Protein AF-X0W391-F1 (afdb_monomer_lite)

Structure (mmCIF, N/CA/C/O backbone):
data_AF-X0W391-F1
#
_entry.id   AF-X0W391-F1
#
loop_
_atom_site.group_PDB
_atom_site.id
_atom_site.type_symbol
_atom_site.label_atom_id
_atom_site.label_alt_id
_atom_site.label_comp_id
_atom_site.label_asym_id
_atom_site.label_entity_id
_atom_site.label_seq_id
_atom_site.pdbx_PDB_ins_code
_atom_site.Cartn_x
_atom_site.Cartn_y
_atom_site.Cartn_z
_atom_site.occupancy
_atom_site.B_iso_or_equiv
_atom_site.auth_seq_id
_atom_site.auth_comp_id
_atom_site.auth_asym_id
_atom_site.auth_atom_id
_atom_site.pdbx_PDB_model_num
ATOM 1 N N . ASN A 1 1 ? -3.814 -15.377 -27.441 1.00 44.28 1 ASN A N 1
ATOM 2 C CA . ASN A 1 1 ? -3.524 -16.342 -28.526 1.00 44.28 1 ASN A CA 1
ATOM 3 C C . ASN A 1 1 ? -2.372 -15.850 -29.387 1.00 44.28 1 ASN A C 1
ATOM 5 O O . ASN A 1 1 ? -2.591 -15.482 -30.530 1.00 44.28 1 ASN A O 1
ATOM 9 N N . ASN A 1 2 ? -1.169 -15.832 -28.818 1.00 40.91 2 ASN A N 1
ATOM 10 C CA . ASN A 1 2 ? 0.092 -15.778 -29.552 1.00 40.91 2 ASN A CA 1
ATOM 11 C C . ASN A 1 2 ? 1.098 -16.541 -28.682 1.00 40.91 2 ASN A C 1
ATOM 13 O O . ASN A 1 2 ? 1.511 -16.037 -27.643 1.00 40.91 2 ASN A O 1
ATOM 17 N N . THR A 1 3 ? 1.341 -17.804 -29.009 1.00 42.03 3 THR A N 1
ATOM 18 C CA . THR A 1 3 ? 2.181 -18.733 -28.230 1.00 42.03 3 THR A CA 1
ATOM 19 C C . THR A 1 3 ? 3.487 -19.064 -28.953 1.00 42.03 3 THR A C 1
ATOM 21 O O . THR A 1 3 ? 4.286 -19.852 -28.460 1.00 42.03 3 THR A O 1
ATOM 24 N N . ASP A 1 4 ? 3.687 -18.477 -30.129 1.00 48.78 4 ASP A N 1
ATOM 25 C CA . ASP A 1 4 ? 4.575 -18.997 -31.160 1.00 48.78 4 ASP A CA 1
ATOM 26 C C . ASP A 1 4 ? 5.248 -17.885 -31.986 1.00 48.78 4 ASP A C 1
ATOM 28 O O . ASP A 1 4 ? 5.985 -18.177 -32.924 1.00 48.78 4 ASP A O 1
ATOM 32 N N . GLY A 1 5 ? 5.053 -16.610 -31.619 1.00 49.78 5 GLY A N 1
ATOM 33 C CA . GLY A 1 5 ? 5.763 -15.471 -32.218 1.00 49.78 5 GLY A CA 1
ATOM 34 C C . GLY A 1 5 ? 5.384 -15.183 -33.675 1.00 49.78 5 GLY A C 1
ATOM 35 O O . GLY A 1 5 ? 5.958 -14.293 -34.299 1.00 49.78 5 GLY A O 1
ATOM 36 N N . ASP A 1 6 ? 4.406 -15.906 -34.222 1.00 49.25 6 ASP A N 1
ATOM 37 C CA . ASP A 1 6 ? 3.939 -15.744 -35.589 1.00 49.25 6 ASP A CA 1
ATOM 38 C C . ASP A 1 6 ? 2.801 -14.705 -35.661 1.00 49.25 6 ASP A C 1
ATOM 40 O O . ASP A 1 6 ? 1.647 -14.957 -35.306 1.00 49.25 6 ASP A O 1
ATOM 44 N N . LEU A 1 7 ? 3.129 -13.504 -36.147 1.00 54.00 7 LEU A N 1
ATOM 45 C CA . LEU A 1 7 ? 2.175 -12.414 -36.388 1.00 54.00 7 LEU A CA 1
ATOM 46 C C . LEU A 1 7 ? 1.204 -12.688 -37.557 1.00 54.00 7 LEU A C 1
ATOM 48 O O . LEU A 1 7 ? 0.275 -11.899 -37.754 1.00 54.00 7 LEU A O 1
ATOM 52 N N . PHE A 1 8 ? 1.351 -13.784 -38.316 1.00 50.72 8 PHE A N 1
ATOM 53 C CA . PHE A 1 8 ? 0.524 -14.072 -39.498 1.00 50.72 8 PHE A CA 1
ATOM 54 C C . PHE A 1 8 ? -0.946 -14.434 -39.191 1.00 50.72 8 PHE A C 1
ATOM 56 O O . PHE A 1 8 ? -1.737 -14.583 -40.125 1.00 50.72 8 PHE A O 1
ATOM 63 N N . GLN A 1 9 ? -1.364 -14.506 -37.919 1.00 47.31 9 GLN A N 1
ATOM 64 C CA . GLN A 1 9 ? -2.778 -14.671 -37.526 1.00 47.31 9 GLN A CA 1
ATOM 65 C C . GLN A 1 9 ? -3.311 -13.614 -36.544 1.00 47.31 9 GLN A C 1
ATOM 67 O O . GLN A 1 9 ? -4.407 -13.767 -35.997 1.00 47.31 9 GLN A O 1
ATOM 72 N N . CYS A 1 10 ? -2.592 -12.509 -36.344 1.00 46.72 10 CYS A N 1
ATOM 73 C CA . CYS A 1 10 ? -3.084 -11.417 -35.509 1.00 46.72 10 CYS A CA 1
ATOM 74 C C . CYS A 1 10 ? -4.071 -10.523 -36.278 1.00 46.72 10 CYS A C 1
ATOM 76 O O . CYS A 1 10 ? -3.801 -10.066 -37.388 1.00 46.72 10 CYS A O 1
ATOM 78 N N . GLN A 1 11 ? -5.221 -10.216 -35.668 1.00 47.25 11 GLN A N 1
ATOM 79 C CA . GLN A 1 11 ? -6.085 -9.133 -36.144 1.00 47.25 11 GLN A CA 1
ATOM 80 C C . GLN A 1 11 ? -5.484 -7.790 -35.716 1.00 47.25 11 GLN A C 1
ATOM 82 O O . GLN A 1 11 ? -5.668 -7.363 -34.580 1.00 47.25 11 GLN A O 1
ATOM 87 N N . ALA A 1 12 ? -4.787 -7.114 -36.628 1.00 49.75 12 ALA A N 1
ATOM 88 C CA . ALA A 1 12 ? -4.363 -5.731 -36.433 1.00 49.75 12 ALA A CA 1
ATOM 89 C C . ALA A 1 12 ? -5.399 -4.767 -37.035 1.00 49.75 12 ALA A C 1
ATOM 91 O O . ALA A 1 12 ? -5.936 -5.004 -38.119 1.00 49.75 12 ALA A O 1
ATOM 92 N N . ARG A 1 13 ? -5.679 -3.661 -36.342 1.00 43.59 13 ARG A N 1
ATOM 93 C CA . ARG A 1 13 ? -6.441 -2.531 -36.888 1.00 43.59 13 ARG A CA 1
ATOM 94 C C . ARG A 1 13 ? -5.493 -1.350 -37.025 1.00 43.59 13 ARG A C 1
ATOM 96 O O . ARG A 1 13 ? -4.805 -1.020 -36.067 1.00 43.59 13 ARG A O 1
ATOM 103 N N . TYR A 1 14 ? -5.475 -0.716 -38.192 1.00 44.25 14 TYR A N 1
ATOM 104 C CA . TYR A 1 14 ? -4.768 0.545 -38.405 1.00 44.25 14 TYR A CA 1
ATOM 105 C C . TYR A 1 14 ? -5.774 1.645 -38.753 1.00 44.25 14 TYR A C 1
ATOM 107 O O . TYR A 1 14 ? -6.845 1.371 -39.297 1.00 44.25 14 TYR A O 1
ATOM 115 N N . SER A 1 15 ? -5.432 2.887 -38.422 1.00 46.66 15 SER A N 1
ATOM 116 C CA . SER A 1 15 ? -6.185 4.080 -38.803 1.00 46.66 15 SER A CA 1
ATOM 117 C C . SER A 1 15 ? -5.219 5.066 -39.453 1.00 46.66 15 SER A C 1
ATOM 119 O O . SER A 1 15 ? -4.203 5.413 -38.855 1.00 46.66 15 SER A O 1
ATOM 121 N N . CYS A 1 16 ? -5.505 5.502 -40.681 1.00 45.22 16 CYS A N 1
ATOM 122 C CA . CYS A 1 16 ? -4.746 6.557 -41.353 1.00 45.22 16 CYS A CA 1
ATOM 123 C C . CYS A 1 16 ? -5.219 7.919 -40.839 1.00 45.22 16 CYS A C 1
ATOM 125 O O . CYS A 1 16 ? -6.057 8.566 -41.464 1.00 45.22 16 CYS A O 1
ATOM 127 N N . ILE A 1 17 ? -4.715 8.341 -39.682 1.00 54.38 17 ILE A N 1
ATOM 128 C CA . ILE A 1 17 ? -4.910 9.707 -39.198 1.00 54.38 17 ILE A CA 1
ATOM 129 C C . ILE A 1 17 ? -3.628 10.471 -39.534 1.00 54.38 17 ILE A C 1
ATOM 131 O O . ILE A 1 17 ? -2.602 10.285 -38.895 1.00 54.38 17 ILE A O 1
ATOM 135 N N . GLU A 1 18 ? -3.666 11.299 -40.581 1.00 49.19 18 GLU A N 1
ATOM 136 C CA . GLU A 1 18 ? -2.504 12.079 -41.061 1.00 49.19 18 GLU A CA 1
ATOM 137 C C . GLU A 1 18 ? -2.092 13.213 -40.104 1.00 49.19 18 GLU A C 1
ATOM 139 O O . GLU A 1 18 ? -1.092 13.895 -40.318 1.00 49.19 18 GLU A O 1
ATOM 144 N N . ARG A 1 19 ? -2.874 13.438 -39.046 1.00 55.19 19 ARG A N 1
ATOM 145 C CA . ARG A 1 19 ? -2.572 14.366 -37.959 1.00 55.19 19 ARG A CA 1
ATOM 146 C C . ARG A 1 19 ? -2.548 13.557 -36.673 1.00 55.19 19 ARG A C 1
ATOM 148 O O . ARG A 1 19 ? -3.537 12.884 -36.385 1.00 55.19 19 ARG A O 1
ATOM 155 N N . GLY A 1 20 ? -1.437 13.607 -35.937 1.00 56.53 20 GLY A N 1
ATOM 156 C CA . GLY A 1 20 ? -1.354 13.010 -34.606 1.00 56.53 20 GLY A CA 1
ATOM 157 C C . GLY A 1 20 ? -2.574 13.419 -33.782 1.00 56.53 20 GLY A C 1
ATOM 158 O O . GLY A 1 20 ? -3.004 14.573 -33.840 1.00 56.53 20 GLY A O 1
ATOM 159 N N . GLY A 1 21 ? -3.195 12.457 -33.100 1.00 56.59 21 GLY A N 1
ATOM 160 C CA . GLY A 1 21 ? -4.306 12.767 -32.207 1.00 56.59 21 GLY A CA 1
ATOM 161 C C . GLY A 1 21 ? -3.826 13.700 -31.096 1.00 56.59 21 GLY A C 1
ATOM 162 O O . GLY A 1 21 ? -2.715 13.541 -30.592 1.00 56.59 21 GLY A O 1
ATOM 163 N N . GLU A 1 22 ? -4.647 14.664 -30.692 1.00 57.62 22 GLU A N 1
ATOM 164 C CA . GLU A 1 22 ? -4.397 15.390 -29.446 1.00 57.62 22 GLU A CA 1
ATOM 165 C C . GLU A 1 22 ? -4.747 14.468 -28.265 1.00 57.62 22 GLU A C 1
ATOM 167 O O . GLU A 1 22 ? -5.796 13.822 -28.271 1.00 57.62 22 GLU A O 1
ATOM 172 N N . GLY A 1 23 ? -3.852 14.356 -27.281 1.00 56.94 23 GLY A N 1
ATOM 173 C CA . GLY A 1 23 ? -4.034 13.504 -26.101 1.00 56.94 23 GLY A CA 1
ATOM 174 C C . GLY A 1 23 ? -2.713 13.163 -25.409 1.00 56.94 23 GLY A C 1
ATOM 175 O O . GLY A 1 23 ? -1.675 13.058 -26.062 1.00 56.94 23 GLY A O 1
ATOM 176 N N . GLU A 1 24 ? -2.744 13.002 -24.084 1.00 54.69 24 GLU A N 1
ATOM 177 C CA . GLU A 1 24 ? -1.583 12.533 -23.318 1.00 54.69 24 GLU A CA 1
ATOM 178 C C . GLU A 1 24 ? -1.260 11.071 -23.667 1.00 54.69 24 GLU A C 1
ATOM 180 O O . GLU A 1 24 ? -2.157 10.237 -23.774 1.00 54.69 24 GLU A O 1
ATOM 185 N N . GLY A 1 25 ? 0.027 10.759 -23.856 1.00 58.62 25 GLY A N 1
ATOM 186 C CA . GLY A 1 25 ? 0.496 9.412 -24.209 1.00 58.62 25 GLY A CA 1
ATOM 187 C C . GLY A 1 25 ? 0.530 9.094 -25.709 1.00 58.62 25 GLY A C 1
ATOM 188 O O . GLY A 1 25 ? 0.969 8.007 -26.078 1.00 58.62 25 GLY A O 1
ATOM 189 N N . ASN A 1 26 ? 0.124 10.024 -26.580 1.00 64.62 26 ASN A N 1
ATOM 190 C CA . ASN A 1 26 ? 0.307 9.871 -28.023 1.00 64.62 26 ASN A CA 1
ATOM 191 C C . ASN A 1 26 ? 1.782 10.065 -28.408 1.00 64.62 26 ASN A C 1
ATOM 193 O O . ASN A 1 26 ? 2.433 11.000 -27.946 1.00 64.62 26 ASN A O 1
ATOM 197 N N . ILE A 1 27 ? 2.287 9.202 -29.291 1.00 69.56 27 ILE A N 1
ATOM 198 C CA . ILE A 1 27 ? 3.623 9.316 -29.887 1.00 69.56 27 ILE A CA 1
ATOM 199 C C . ILE A 1 27 ? 3.442 9.706 -31.355 1.00 69.56 27 ILE A C 1
ATOM 201 O O . ILE A 1 27 ? 2.825 8.972 -32.124 1.00 69.56 27 ILE A O 1
ATOM 205 N N . ASP A 1 28 ? 3.967 10.868 -31.738 1.00 71.38 28 ASP A N 1
ATOM 206 C CA . ASP A 1 28 ? 3.932 11.409 -33.103 1.00 71.38 28 ASP A CA 1
ATOM 207 C C . ASP A 1 28 ? 5.296 11.328 -33.820 1.00 71.38 28 ASP A C 1
ATOM 209 O O . ASP A 1 28 ? 5.471 11.869 -34.914 1.00 71.38 28 ASP A O 1
ATOM 213 N N . GLY A 1 29 ? 6.256 10.623 -33.213 1.00 77.62 29 GLY A N 1
ATOM 214 C CA . GLY A 1 29 ? 7.610 10.409 -33.721 1.00 77.62 29 GLY A CA 1
ATOM 215 C C . GLY A 1 29 ? 7.859 9.007 -34.284 1.00 77.62 29 GLY A C 1
ATOM 216 O O . GLY A 1 29 ? 7.035 8.101 -34.166 1.00 77.62 29 GLY A O 1
ATOM 217 N N . ASP A 1 30 ? 9.036 8.829 -34.888 1.00 85.81 30 ASP A N 1
ATOM 218 C CA . ASP A 1 30 ? 9.521 7.523 -35.347 1.00 85.81 30 ASP A CA 1
ATOM 219 C C . ASP A 1 30 ? 9.600 6.539 -34.157 1.00 85.81 30 ASP A C 1
ATOM 221 O O . ASP A 1 30 ? 10.282 6.844 -33.172 1.00 85.81 30 ASP A O 1
ATOM 225 N N . PRO A 1 31 ? 8.942 5.363 -34.220 1.00 89.69 31 PRO A N 1
ATOM 226 C CA . PRO A 1 31 ? 9.018 4.348 -33.170 1.00 89.69 31 PRO A CA 1
ATOM 227 C C . PRO A 1 31 ? 10.400 3.693 -33.065 1.00 89.69 31 PRO A C 1
ATOM 229 O O . PRO A 1 31 ? 10.632 2.922 -32.139 1.00 89.69 31 PRO A O 1
ATOM 232 N N . LEU A 1 32 ? 11.334 3.968 -33.980 1.00 94.50 32 LEU A N 1
ATOM 233 C CA . LEU A 1 32 ? 12.709 3.468 -33.948 1.00 94.50 32 LEU A CA 1
ATOM 234 C C . LEU A 1 32 ? 12.777 1.937 -33.863 1.00 94.50 32 LEU A C 1
ATOM 236 O O . LEU A 1 32 ? 13.502 1.374 -33.039 1.00 94.50 32 LEU A O 1
ATOM 240 N N . PHE A 1 33 ? 12.038 1.258 -34.744 1.00 94.25 33 PHE A N 1
ATOM 241 C CA . PHE A 1 33 ? 12.201 -0.178 -34.958 1.00 94.25 33 PHE A CA 1
ATOM 242 C C . PHE A 1 33 ? 13.602 -0.503 -35.503 1.00 94.25 33 PHE A C 1
ATOM 244 O O . PHE A 1 33 ? 14.280 0.332 -36.114 1.00 94.25 33 PHE A O 1
ATOM 251 N N . VAL A 1 34 ? 14.066 -1.731 -35.276 1.00 91.81 34 VAL A N 1
ATOM 252 C CA . VAL A 1 34 ? 15.380 -2.178 -35.758 1.00 91.81 34 VAL A CA 1
ATOM 253 C C . VAL A 1 34 ? 15.439 -2.158 -37.279 1.00 91.81 34 VAL A C 1
ATOM 255 O O . VAL A 1 34 ? 16.288 -1.455 -37.833 1.00 91.81 34 VAL A O 1
ATOM 258 N N . ASP A 1 35 ? 14.550 -2.921 -37.915 1.00 88.25 35 ASP A N 1
ATOM 259 C CA . ASP A 1 35 ? 14.482 -3.089 -39.362 1.00 88.25 35 ASP A CA 1
ATOM 260 C C . ASP A 1 35 ? 13.094 -3.611 -39.759 1.00 88.25 35 ASP A C 1
ATOM 262 O O . ASP A 1 35 ? 12.791 -4.801 -39.657 1.00 88.25 35 ASP A O 1
ATOM 266 N N . THR A 1 36 ? 12.232 -2.700 -40.202 1.00 84.12 36 THR A N 1
ATOM 267 C CA . THR A 1 36 ? 10.868 -3.038 -40.618 1.00 84.12 36 THR A CA 1
ATOM 268 C C . THR A 1 36 ? 10.820 -3.800 -41.938 1.00 84.12 36 THR A C 1
ATOM 270 O O . THR A 1 36 ? 9.856 -4.528 -42.164 1.00 84.12 36 THR A O 1
ATOM 273 N N . ASP A 1 37 ? 11.840 -3.668 -42.794 1.00 86.88 37 ASP A N 1
ATOM 274 C CA . ASP A 1 37 ? 11.866 -4.292 -44.122 1.00 86.88 37 ASP A CA 1
ATOM 275 C C . ASP A 1 37 ? 12.148 -5.798 -44.026 1.00 86.88 37 ASP A C 1
ATOM 277 O O . ASP A 1 37 ? 11.687 -6.575 -44.864 1.00 86.88 37 ASP A O 1
ATOM 281 N N . SER A 1 38 ? 12.853 -6.227 -42.972 1.00 82.62 38 SER A N 1
ATOM 282 C CA . SER A 1 38 ? 13.057 -7.644 -42.638 1.00 82.62 38 SER A CA 1
ATOM 283 C C . SER A 1 38 ? 12.056 -8.203 -41.619 1.00 82.62 38 SER A C 1
ATOM 285 O O . SER A 1 38 ? 12.157 -9.369 -41.239 1.00 82.62 38 SER A O 1
ATOM 287 N N . GLY A 1 39 ? 11.074 -7.402 -41.187 1.00 82.12 39 GLY A N 1
ATOM 288 C CA . GLY A 1 39 ? 10.066 -7.797 -40.196 1.00 82.12 39 GLY A CA 1
ATOM 289 C C . GLY A 1 39 ? 10.556 -7.765 -38.743 1.00 82.12 39 GLY A C 1
ATOM 290 O O . GLY A 1 39 ? 9.876 -8.273 -37.850 1.00 82.12 39 GLY A O 1
ATOM 291 N N . ASN A 1 40 ? 11.717 -7.165 -38.470 1.00 86.00 40 ASN A N 1
ATOM 292 C CA . ASN A 1 40 ? 12.225 -7.001 -37.114 1.00 86.00 40 ASN A CA 1
ATOM 293 C C . ASN A 1 40 ? 11.673 -5.723 -36.460 1.00 86.00 40 ASN A C 1
ATOM 295 O O . ASN A 1 40 ? 12.307 -4.663 -36.454 1.00 86.00 40 ASN A O 1
ATOM 299 N N . TYR A 1 41 ? 10.491 -5.867 -35.863 1.00 91.56 41 TYR A N 1
ATOM 300 C CA . TYR A 1 41 ? 9.781 -4.808 -35.140 1.00 91.56 41 TYR A CA 1
ATOM 301 C C . TYR A 1 41 ? 10.194 -4.660 -33.665 1.00 91.56 41 TYR A C 1
ATOM 303 O O . TYR A 1 41 ? 9.438 -4.090 -32.879 1.00 91.56 41 TYR A O 1
ATOM 311 N N . HIS A 1 42 ? 11.360 -5.170 -33.251 1.00 94.44 42 HIS A N 1
ATOM 312 C CA . HIS A 1 42 ? 11.883 -4.830 -31.926 1.00 94.44 42 HIS A CA 1
ATOM 313 C C . HIS A 1 42 ? 12.179 -3.331 -31.868 1.00 94.44 42 HIS A C 1
ATOM 315 O O . HIS A 1 42 ? 12.678 -2.743 -32.833 1.00 94.44 42 HIS A O 1
ATOM 321 N N . LEU A 1 43 ? 11.880 -2.713 -30.731 1.00 96.12 43 LEU A N 1
ATOM 322 C CA . LEU A 1 43 ? 12.240 -1.326 -30.467 1.00 96.12 43 LEU A CA 1
ATOM 323 C C . LEU A 1 43 ? 13.743 -1.229 -30.213 1.00 96.12 43 LEU A C 1
ATOM 325 O O . LEU A 1 43 ? 14.314 -2.083 -29.534 1.00 96.12 43 LEU A O 1
ATOM 329 N N . ARG A 1 44 ? 14.404 -0.192 -30.722 1.00 95.62 44 ARG A N 1
ATOM 330 C CA . ARG A 1 44 ? 15.805 0.051 -30.362 1.00 95.62 44 ARG A CA 1
ATOM 331 C C . ARG A 1 44 ? 15.927 0.423 -28.887 1.00 95.62 44 ARG A C 1
ATOM 333 O O . ARG A 1 44 ? 15.092 1.158 -28.363 1.00 95.62 44 ARG A O 1
ATOM 340 N N . SER A 1 45 ? 16.972 -0.070 -28.231 1.00 95.06 45 SER A N 1
ATOM 341 C CA . SER A 1 45 ? 17.264 0.244 -26.832 1.00 95.06 45 SER A CA 1
ATOM 342 C C . SER A 1 45 ? 18.764 0.326 -26.587 1.00 95.06 45 SER A C 1
ATOM 344 O O . SER A 1 45 ? 19.517 -0.600 -26.895 1.00 95.06 45 SER A O 1
ATOM 346 N N . GLU A 1 46 ? 19.206 1.411 -25.953 1.00 93.88 46 GLU A N 1
ATOM 347 C CA . GLU A 1 46 ? 20.588 1.538 -25.470 1.00 93.88 46 GLU A CA 1
ATOM 348 C C . GLU A 1 46 ? 20.905 0.551 -24.343 1.00 93.88 46 GLU A C 1
ATOM 350 O O . GLU A 1 46 ? 22.076 0.317 -24.043 1.00 93.88 46 GLU A O 1
ATOM 355 N N . ARG A 1 47 ? 19.879 -0.036 -23.713 1.00 90.88 47 ARG A N 1
ATOM 356 C CA . ARG A 1 47 ? 20.028 -1.014 -22.633 1.00 90.88 47 ARG A CA 1
ATOM 357 C C . ARG A 1 47 ? 20.051 -2.450 -23.127 1.00 90.88 47 ARG A C 1
ATOM 359 O O . ARG A 1 47 ? 20.693 -3.296 -22.497 1.00 90.88 47 ARG A O 1
ATOM 366 N N . GLY A 1 48 ? 19.373 -2.706 -24.233 1.00 93.50 48 GLY A N 1
ATOM 367 C CA . GLY A 1 48 ? 19.335 -4.005 -24.866 1.00 93.50 48 GLY A CA 1
ATOM 368 C C . GLY A 1 48 ? 18.002 -4.238 -25.542 1.00 93.50 48 GLY A C 1
ATOM 369 O O . GLY A 1 48 ? 16.962 -4.209 -24.900 1.00 93.50 48 GLY A O 1
ATOM 370 N N . ARG A 1 49 ? 18.035 -4.552 -26.827 1.00 94.56 49 ARG A N 1
ATOM 371 C CA . ARG A 1 49 ? 16.931 -5.218 -27.519 1.00 94.56 49 ARG A CA 1
ATOM 372 C C . ARG A 1 49 ? 17.232 -6.701 -27.664 1.00 94.56 49 ARG A C 1
ATOM 374 O O . ARG A 1 49 ? 18.398 -7.078 -27.825 1.00 94.56 49 ARG A O 1
ATOM 381 N N . TYR A 1 50 ? 16.202 -7.532 -27.654 1.00 93.75 50 TYR A N 1
ATOM 382 C CA . TYR A 1 50 ? 16.383 -8.955 -27.877 1.00 93.75 50 TYR A CA 1
ATOM 383 C C . TYR A 1 50 ? 16.687 -9.242 -29.357 1.00 93.75 50 TYR A C 1
ATOM 385 O O . TYR A 1 50 ? 16.194 -8.567 -30.267 1.00 93.75 50 TYR A O 1
ATOM 393 N N . TRP A 1 51 ? 17.561 -10.215 -29.616 1.00 90.69 51 TRP A N 1
ATOM 394 C CA . TRP A 1 51 ? 17.847 -10.717 -30.956 1.00 90.69 51 TRP A CA 1
ATOM 395 C C . TRP A 1 51 ? 17.581 -12.229 -31.019 1.00 90.69 51 TRP A C 1
ATOM 397 O O . TRP A 1 51 ? 18.491 -13.019 -30.750 1.00 90.69 51 TRP A O 1
ATOM 407 N N . PRO A 1 52 ? 16.378 -12.644 -31.465 1.00 84.94 52 PRO A N 1
ATOM 408 C CA . PRO A 1 52 ? 15.953 -14.046 -31.422 1.00 84.94 52 PRO A CA 1
ATOM 409 C C . PRO A 1 52 ? 16.870 -15.017 -32.175 1.00 84.94 52 PRO A C 1
ATOM 411 O O . PRO A 1 52 ? 17.100 -16.133 -31.727 1.00 84.94 52 PRO A O 1
ATOM 414 N N . ALA A 1 53 ? 17.450 -14.595 -33.306 1.00 86.19 53 ALA A N 1
ATOM 415 C CA . ALA A 1 53 ? 18.302 -15.463 -34.129 1.00 86.19 53 ALA A CA 1
ATOM 416 C C . ALA A 1 53 ? 19.594 -15.917 -33.425 1.00 86.19 53 ALA A C 1
ATOM 418 O O . ALA A 1 53 ? 20.222 -16.885 -33.856 1.00 86.19 53 ALA A O 1
ATOM 419 N N . HIS A 1 54 ? 20.008 -15.203 -32.377 1.00 84.19 54 HIS A N 1
ATOM 420 C CA . HIS A 1 54 ? 21.238 -15.475 -31.642 1.00 84.19 54 HIS A CA 1
ATOM 421 C C . HIS A 1 54 ? 21.028 -15.636 -30.135 1.00 84.19 54 HIS A C 1
ATOM 423 O O . HIS A 1 54 ? 22.005 -15.939 -29.460 1.00 84.19 54 HIS A O 1
ATOM 429 N N . ASP A 1 55 ? 19.800 -15.461 -29.631 1.00 89.25 55 ASP A N 1
ATOM 430 C CA . ASP A 1 55 ? 19.462 -15.531 -28.202 1.00 89.25 55 ASP A CA 1
ATOM 431 C C . ASP A 1 55 ? 20.366 -14.620 -27.344 1.00 89.25 55 ASP A C 1
ATOM 433 O O . ASP A 1 55 ? 21.010 -15.025 -26.377 1.00 89.25 55 ASP A O 1
ATOM 437 N N . VAL A 1 56 ? 20.500 -13.360 -27.777 1.00 92.62 56 VAL A N 1
ATOM 438 C CA . VAL A 1 56 ? 21.347 -12.351 -27.121 1.00 92.62 56 VAL A CA 1
ATOM 439 C C . VAL A 1 56 ? 20.675 -10.986 -27.078 1.00 92.62 56 VAL A C 1
ATOM 441 O O . VAL A 1 56 ? 19.817 -10.660 -27.898 1.00 92.62 56 VAL A O 1
ATOM 444 N N . TRP A 1 57 ? 21.146 -10.151 -26.154 1.00 93.69 57 TRP A N 1
ATOM 445 C CA . TRP A 1 57 ? 20.773 -8.745 -26.038 1.00 93.69 57 TRP A CA 1
ATOM 446 C C . TRP A 1 57 ? 21.768 -7.856 -26.784 1.00 93.69 57 TRP A C 1
ATOM 448 O O . TRP A 1 57 ? 22.978 -7.940 -26.564 1.00 93.69 57 TRP A O 1
ATOM 458 N N . VAL A 1 58 ? 21.263 -6.988 -27.661 1.00 94.25 58 VAL A N 1
ATOM 459 C CA . VAL A 1 58 ? 22.069 -6.052 -28.458 1.00 94.25 58 VAL A CA 1
ATOM 460 C C . VAL A 1 58 ? 21.833 -4.631 -27.978 1.00 94.25 58 VAL A C 1
ATOM 462 O O . VAL A 1 58 ? 20.690 -4.206 -27.872 1.00 94.25 58 VAL A O 1
ATOM 465 N N . LEU A 1 59 ? 22.910 -3.888 -27.723 1.00 93.00 59 LEU A N 1
ATOM 466 C CA . LEU A 1 59 ? 22.833 -2.467 -27.385 1.00 93.00 59 LEU A CA 1
ATOM 467 C C . LEU A 1 59 ? 22.734 -1.633 -28.664 1.00 93.00 59 LEU A C 1
ATOM 469 O O . LEU A 1 59 ? 23.580 -1.755 -29.555 1.00 93.00 59 LEU A O 1
ATOM 473 N N . ASP A 1 60 ? 21.736 -0.763 -28.736 1.00 94.31 60 ASP A N 1
ATOM 474 C CA . ASP A 1 60 ? 21.614 0.229 -29.798 1.00 94.31 60 ASP A CA 1
ATOM 475 C C . ASP A 1 60 ? 22.193 1.585 -29.364 1.00 94.31 60 ASP A C 1
ATOM 477 O O . ASP A 1 60 ? 22.629 1.780 -28.233 1.00 94.31 60 ASP A O 1
ATOM 481 N N . LYS A 1 61 ? 22.231 2.544 -30.295 1.00 93.25 61 LYS A N 1
ATOM 482 C CA . LYS A 1 61 ? 22.723 3.912 -30.037 1.00 93.25 61 LYS A CA 1
ATOM 483 C C . LYS A 1 61 ? 21.648 4.873 -29.530 1.00 93.25 61 LYS A C 1
ATOM 485 O O . LYS A 1 61 ? 21.953 6.032 -29.281 1.00 93.25 61 LYS A O 1
ATOM 490 N N . VAL A 1 62 ? 20.395 4.435 -29.530 1.00 92.94 62 VAL A N 1
ATOM 491 C CA . VAL A 1 62 ? 19.234 5.248 -29.182 1.00 92.94 62 VAL A CA 1
ATOM 492 C C . VAL A 1 62 ? 18.164 4.341 -28.603 1.00 92.94 62 VAL A C 1
ATOM 494 O O . VAL A 1 62 ? 17.982 3.218 -29.080 1.00 92.94 62 VAL A O 1
ATOM 497 N N . THR A 1 63 ? 17.464 4.838 -27.593 1.00 93.06 63 THR A N 1
ATOM 498 C CA . THR A 1 63 ? 16.273 4.186 -27.060 1.00 93.06 63 THR A CA 1
ATOM 499 C C . THR A 1 63 ? 15.031 4.743 -27.747 1.00 93.06 63 THR A C 1
ATOM 501 O O . THR A 1 63 ? 14.861 5.956 -27.860 1.00 93.06 63 THR A O 1
ATOM 504 N N . SER A 1 64 ? 14.183 3.845 -28.243 1.00 94.62 64 SER A N 1
ATOM 505 C CA . SER A 1 64 ? 12.894 4.183 -28.832 1.00 94.62 64 SER A CA 1
ATOM 506 C C . SER A 1 64 ? 11.989 4.928 -27.840 1.00 94.62 64 SER A C 1
ATOM 508 O O . SER A 1 64 ? 11.917 4.526 -26.680 1.00 94.62 64 SER A O 1
ATOM 510 N N . PRO A 1 65 ? 11.228 5.948 -28.287 1.00 88.62 65 PRO A N 1
ATOM 511 C CA . PRO A 1 65 ? 10.207 6.593 -27.459 1.00 88.62 65 PRO A CA 1
ATOM 512 C C . PRO A 1 65 ? 9.015 5.675 -27.141 1.00 88.62 65 PRO A C 1
ATOM 514 O O . PRO A 1 65 ? 8.188 6.018 -26.304 1.00 88.62 65 PRO A O 1
ATOM 517 N N . CYS A 1 66 ? 8.897 4.534 -27.824 1.00 92.19 66 CYS A N 1
ATOM 518 C CA . CYS A 1 66 ? 7.859 3.534 -27.586 1.00 92.19 66 CYS A CA 1
ATOM 519 C C . CYS A 1 66 ? 8.227 2.547 -26.470 1.00 92.19 66 CYS A C 1
ATOM 521 O O . CYS A 1 66 ? 7.376 1.743 -26.078 1.00 92.19 66 CYS A O 1
ATOM 523 N N . VAL A 1 67 ? 9.470 2.588 -25.976 1.00 92.25 67 VAL A N 1
ATOM 524 C CA . VAL A 1 67 ? 9.857 1.844 -24.776 1.00 92.25 67 VAL A CA 1
ATOM 525 C C . VAL A 1 67 ? 9.141 2.462 -23.577 1.00 92.25 67 VAL A C 1
ATOM 527 O O . VAL A 1 67 ? 9.087 3.685 -23.469 1.00 92.25 67 VAL A O 1
ATOM 530 N N . ASP A 1 68 ? 8.515 1.631 -22.744 1.00 90.56 68 ASP A N 1
ATOM 531 C CA . ASP A 1 68 ? 7.616 2.031 -21.649 1.00 90.56 68 ASP A CA 1
ATOM 532 C C . ASP A 1 68 ? 6.403 2.885 -22.100 1.00 90.56 68 ASP A C 1
ATOM 534 O O . ASP A 1 68 ? 5.793 3.621 -21.320 1.00 90.56 68 ASP A O 1
ATOM 538 N N . GLY A 1 69 ? 6.049 2.828 -23.390 1.00 86.12 69 GLY A N 1
ATOM 539 C CA . GLY A 1 69 ? 5.020 3.676 -24.002 1.00 86.12 69 GLY A CA 1
ATOM 540 C C . GLY A 1 69 ? 3.616 3.065 -24.086 1.00 86.12 69 GLY A C 1
ATOM 541 O O . GLY A 1 69 ? 2.701 3.727 -24.573 1.00 86.12 69 GLY A O 1
ATOM 542 N N . GLY A 1 70 ? 3.425 1.807 -23.681 1.00 84.62 70 GLY A N 1
ATOM 543 C CA . GLY A 1 70 ? 2.170 1.063 -23.845 1.00 84.62 70 GLY A CA 1
ATOM 544 C C . GLY A 1 70 ? 1.074 1.452 -22.842 1.00 84.62 70 GLY A C 1
ATOM 545 O O . GLY A 1 70 ? 1.104 2.529 -22.259 1.00 84.62 70 GLY A O 1
ATOM 546 N N . ASP A 1 71 ? 0.054 0.619 -22.643 1.00 80.00 71 ASP A N 1
ATOM 547 C CA . ASP A 1 71 ? -1.046 0.929 -21.710 1.00 80.00 71 ASP A CA 1
ATOM 548 C C . ASP A 1 71 ? -0.528 1.009 -20.254 1.00 80.00 71 ASP A C 1
ATOM 550 O O . ASP A 1 71 ? 0.068 0.038 -19.785 1.00 80.00 71 ASP A O 1
ATOM 554 N N . PRO A 1 72 ? -0.730 2.128 -19.524 1.00 77.81 72 PRO A N 1
ATOM 555 C CA . PRO A 1 72 ? -0.278 2.260 -18.136 1.00 77.81 72 PRO A CA 1
ATOM 556 C C . PRO A 1 72 ? -0.960 1.288 -17.161 1.00 77.81 72 PRO A C 1
ATOM 558 O O . PRO A 1 72 ? -0.459 1.105 -16.059 1.00 77.81 72 PRO A O 1
ATOM 561 N N . ASN A 1 73 ? -2.086 0.674 -17.540 1.00 78.19 73 ASN A N 1
ATOM 562 C CA . ASN A 1 73 ? -2.799 -0.298 -16.707 1.00 78.19 73 ASN A CA 1
ATOM 563 C C . ASN A 1 73 ? -2.508 -1.755 -17.091 1.00 78.19 73 ASN A C 1
ATOM 565 O O . ASN A 1 73 ? -3.063 -2.668 -16.477 1.00 78.19 73 ASN A O 1
ATOM 569 N N . ALA A 1 74 ? -1.704 -1.995 -18.130 1.00 78.75 74 ALA A N 1
ATOM 570 C CA . ALA A 1 74 ? -1.383 -3.349 -18.553 1.00 78.75 74 ALA A CA 1
ATOM 571 C C . ALA A 1 74 ? -0.302 -3.972 -17.665 1.00 78.75 74 ALA A C 1
ATOM 573 O O . ALA A 1 74 ? 0.621 -3.303 -17.200 1.00 78.75 74 ALA A O 1
ATOM 574 N N . ASP A 1 75 ? -0.416 -5.283 -17.460 1.00 81.06 75 ASP A N 1
ATOM 575 C CA . ASP A 1 75 ? 0.562 -6.057 -16.704 1.00 81.06 75 ASP A CA 1
ATOM 576 C C . ASP A 1 75 ? 1.904 -6.106 -17.451 1.00 81.06 75 ASP A C 1
ATOM 578 O O . ASP A 1 75 ? 2.008 -6.676 -18.540 1.00 81.06 75 ASP A O 1
ATOM 582 N N . TYR A 1 76 ? 2.930 -5.503 -16.852 1.00 83.25 76 TYR A N 1
ATOM 583 C CA . TYR A 1 76 ? 4.288 -5.442 -17.392 1.00 83.25 76 TYR A CA 1
ATOM 584 C C . TYR A 1 76 ? 5.186 -6.592 -16.923 1.00 83.25 76 TYR A C 1
ATOM 586 O O . TYR A 1 76 ? 6.332 -6.690 -17.361 1.00 83.25 76 TYR A O 1
ATOM 594 N N . SER A 1 77 ? 4.694 -7.490 -16.062 1.00 84.69 77 SER A N 1
ATOM 595 C CA . SER A 1 77 ? 5.496 -8.576 -15.480 1.00 84.69 77 SER A CA 1
ATOM 596 C C . SER A 1 77 ? 6.038 -9.581 -16.506 1.00 84.69 77 SER A C 1
ATOM 598 O O . SER A 1 77 ? 6.992 -10.303 -16.215 1.00 84.69 77 SER A O 1
ATOM 600 N N . GLY A 1 78 ? 5.463 -9.609 -17.713 1.00 85.00 78 GLY A N 1
ATOM 601 C CA . GLY A 1 78 ? 5.949 -10.405 -18.840 1.00 85.00 78 GLY A CA 1
ATOM 602 C C . GLY A 1 78 ? 7.216 -9.860 -19.508 1.00 85.00 78 GLY A C 1
ATOM 603 O O . GLY A 1 78 ? 7.859 -10.608 -20.241 1.00 85.00 78 GLY A O 1
ATOM 604 N N . GLU A 1 79 ? 7.590 -8.600 -19.262 1.00 93.88 79 GLU A N 1
ATOM 605 C CA . GLU A 1 79 ? 8.775 -7.971 -19.855 1.00 93.88 79 GLU A CA 1
ATOM 606 C C . GLU A 1 79 ? 10.044 -8.161 -19.003 1.00 93.88 79 GLU A C 1
ATOM 608 O O . GLU A 1 79 ? 9.985 -8.131 -17.766 1.00 93.88 79 GLU A O 1
ATOM 613 N N . PRO A 1 80 ? 11.221 -8.315 -19.636 1.00 89.94 80 PRO A N 1
ATOM 614 C CA . PRO A 1 80 ? 12.471 -8.543 -18.928 1.00 89.94 80 PRO A CA 1
ATOM 615 C C . PRO A 1 80 ? 12.971 -7.289 -18.206 1.00 89.94 80 PRO A C 1
ATOM 617 O O . PRO A 1 80 ? 12.891 -6.173 -18.706 1.00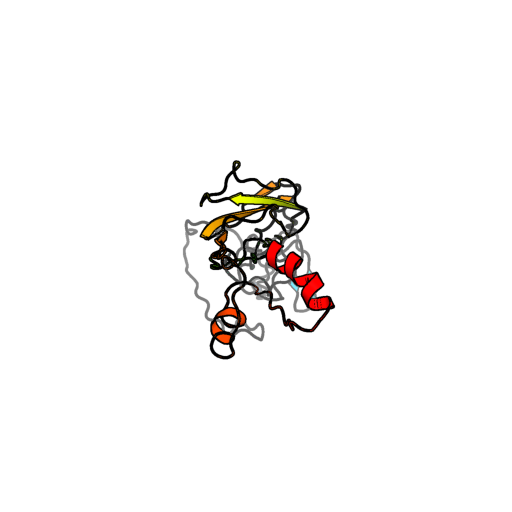 89.94 80 PRO A O 1
ATOM 620 N N . VAL A 1 81 ? 13.557 -7.481 -17.023 1.00 85.00 81 VAL A N 1
ATOM 621 C CA . VAL A 1 81 ? 14.106 -6.384 -16.214 1.00 85.00 81 VAL A CA 1
ATOM 622 C C . VAL A 1 81 ? 15.427 -5.873 -16.820 1.00 85.00 81 VAL A C 1
ATOM 624 O O . VAL A 1 81 ? 16.326 -6.683 -17.075 1.00 85.00 81 VAL A O 1
ATOM 627 N N . PRO A 1 82 ? 15.624 -4.545 -16.963 1.00 88.56 82 PRO A N 1
ATOM 628 C CA . PRO A 1 82 ? 14.710 -3.461 -16.574 1.00 88.56 82 PRO A CA 1
ATOM 629 C C . PRO A 1 82 ? 13.562 -3.242 -17.577 1.00 88.56 82 PRO A C 1
ATOM 631 O O . PRO A 1 82 ? 13.821 -3.158 -18.771 1.00 88.56 82 PRO A O 1
ATOM 634 N N . ASN A 1 83 ? 12.333 -3.099 -17.063 1.00 84.88 83 ASN A N 1
ATOM 635 C CA . ASN A 1 83 ? 11.080 -2.965 -17.832 1.00 84.88 83 ASN A CA 1
ATOM 636 C C . ASN A 1 83 ? 10.273 -1.691 -17.491 1.00 84.88 83 ASN A C 1
ATOM 638 O O . ASN A 1 83 ? 9.078 -1.623 -17.757 1.00 84.88 83 ASN A O 1
ATOM 642 N N . GLY A 1 84 ? 10.893 -0.725 -16.796 1.00 80.62 84 GLY A N 1
ATOM 643 C CA . GLY A 1 84 ? 10.345 0.627 -16.602 1.00 80.62 84 GLY A CA 1
ATOM 644 C C . GLY A 1 84 ? 9.028 0.742 -15.819 1.00 80.62 84 GLY A C 1
ATOM 645 O O . GLY A 1 84 ? 8.546 1.850 -15.611 1.00 80.62 84 GLY A O 1
ATOM 646 N N . GLY A 1 85 ? 8.442 -0.370 -15.358 1.00 83.19 85 GLY A N 1
ATOM 647 C CA . GLY A 1 85 ? 7.132 -0.388 -14.700 1.00 83.19 85 GLY A CA 1
ATOM 648 C C . GLY A 1 85 ? 5.949 -0.135 -15.642 1.00 83.19 85 GLY A C 1
ATOM 649 O O . GLY A 1 85 ? 4.845 0.129 -15.168 1.00 83.19 85 GLY A O 1
ATOM 650 N N . ARG A 1 86 ? 6.154 -0.192 -16.963 1.00 86.44 86 ARG A N 1
ATOM 651 C CA . ARG A 1 86 ? 5.102 -0.013 -17.968 1.00 86.44 86 ARG A CA 1
ATOM 652 C C . ARG A 1 86 ? 5.486 -0.762 -19.232 1.00 86.44 86 ARG A C 1
ATOM 654 O O . ARG A 1 86 ? 6.614 -0.648 -19.680 1.00 86.44 86 ARG A O 1
ATOM 661 N N . ILE A 1 87 ? 4.540 -1.490 -19.823 1.00 89.69 87 ILE A N 1
ATOM 662 C CA . ILE A 1 87 ? 4.820 -2.247 -21.047 1.00 89.69 87 ILE A CA 1
ATOM 663 C C . ILE A 1 87 ? 5.313 -1.340 -22.178 1.00 89.69 87 ILE A C 1
ATOM 665 O O . ILE A 1 87 ? 4.858 -0.204 -22.349 1.00 89.69 87 ILE A O 1
ATOM 669 N N . ASN A 1 88 ? 6.175 -1.884 -23.024 1.00 93.00 88 ASN A N 1
ATOM 670 C CA . ASN A 1 88 ? 6.517 -1.291 -24.302 1.00 93.00 88 ASN A CA 1
ATOM 671 C C . ASN A 1 88 ? 5.294 -1.220 -25.226 1.00 93.00 88 ASN A C 1
ATOM 673 O O . ASN A 1 88 ? 4.383 -2.049 -25.184 1.00 93.00 88 ASN A O 1
ATOM 677 N N . MET A 1 89 ? 5.288 -0.244 -26.130 1.00 90.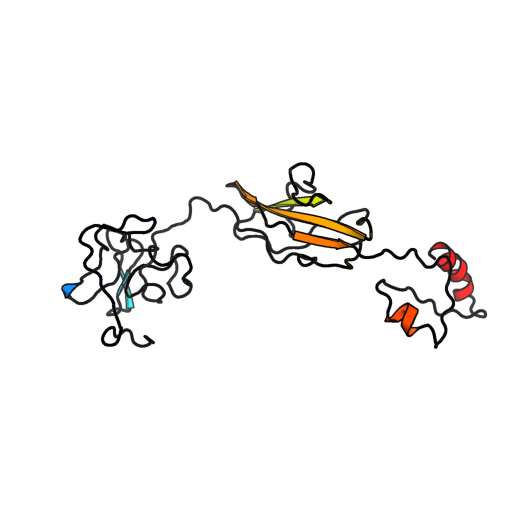31 89 MET A N 1
ATOM 678 C CA . MET A 1 89 ? 4.317 -0.190 -27.219 1.00 90.31 89 MET A CA 1
ATOM 679 C C . MET A 1 89 ? 4.798 -1.038 -28.407 1.00 90.31 89 MET A C 1
ATOM 681 O O . MET A 1 89 ? 5.951 -0.950 -28.822 1.00 90.31 89 MET A O 1
ATOM 685 N N . GLY A 1 90 ? 3.899 -1.815 -29.016 1.00 87.50 90 GLY A N 1
ATOM 686 C CA . GLY A 1 90 ? 4.176 -2.568 -30.245 1.00 87.50 90 GLY A CA 1
ATOM 687 C C . GLY A 1 90 ? 4.156 -4.085 -30.061 1.00 87.50 90 GLY A C 1
ATOM 688 O O . GLY A 1 90 ? 3.658 -4.596 -29.064 1.00 87.50 90 GLY A O 1
ATOM 689 N N . ALA A 1 91 ? 4.666 -4.811 -31.061 1.00 87.62 91 ALA A N 1
ATOM 690 C CA . ALA A 1 91 ? 4.460 -6.258 -31.206 1.00 87.62 91 ALA A CA 1
ATOM 691 C C . ALA A 1 91 ? 5.030 -7.113 -30.061 1.00 87.62 91 ALA A C 1
ATOM 693 O O . ALA A 1 91 ? 4.513 -8.196 -29.803 1.00 87.62 91 ALA A O 1
ATOM 694 N N . TYR A 1 92 ? 6.074 -6.620 -29.394 1.00 92.56 92 TYR A N 1
ATOM 695 C CA . TYR A 1 92 ? 6.783 -7.328 -28.327 1.00 92.56 92 TYR A CA 1
ATOM 696 C C . TYR A 1 92 ? 6.450 -6.791 -26.929 1.00 92.56 92 TYR A C 1
ATOM 698 O O . TYR A 1 92 ? 6.971 -7.312 -25.945 1.00 92.56 92 TYR A O 1
ATOM 706 N N . GLY A 1 93 ? 5.588 -5.772 -26.826 1.00 93.12 93 GLY A N 1
ATOM 707 C CA . GLY A 1 93 ? 5.141 -5.236 -25.542 1.00 93.12 93 GLY A CA 1
ATOM 708 C C . GLY A 1 93 ? 4.428 -6.292 -24.698 1.00 93.12 93 GLY A C 1
ATOM 709 O O . GLY A 1 93 ? 3.590 -7.035 -25.208 1.00 93.12 93 GLY A O 1
ATOM 710 N N . GLY A 1 94 ? 4.775 -6.381 -23.417 1.00 89.50 94 GLY A N 1
ATOM 711 C CA . GLY A 1 94 ? 4.264 -7.384 -22.482 1.00 89.50 94 GLY A CA 1
ATOM 712 C C . GLY A 1 94 ? 4.833 -8.794 -22.681 1.00 89.50 94 GLY A C 1
ATOM 713 O O . GLY A 1 94 ? 4.291 -9.746 -22.120 1.00 89.50 94 GLY A O 1
ATOM 714 N N . THR A 1 95 ? 5.889 -8.961 -23.486 1.00 94.19 95 THR A N 1
ATOM 715 C CA . THR A 1 95 ? 6.495 -10.274 -23.773 1.00 94.19 95 THR A CA 1
ATOM 716 C C . THR A 1 95 ? 7.930 -10.381 -23.246 1.00 94.19 95 THR A C 1
ATOM 718 O O . THR A 1 95 ? 8.595 -9.356 -23.094 1.00 94.19 95 THR A O 1
ATOM 721 N N . PRO A 1 96 ? 8.475 -11.603 -23.067 1.00 93.94 96 PRO A N 1
ATOM 722 C CA . PRO A 1 96 ? 9.872 -11.797 -22.658 1.00 93.94 96 PRO A CA 1
ATOM 723 C C . PRO A 1 96 ? 10.918 -11.274 -23.655 1.00 93.94 96 PRO A C 1
ATOM 725 O O . PRO A 1 96 ? 12.101 -11.219 -23.327 1.00 93.94 96 PRO A O 1
ATOM 728 N N . GLU A 1 97 ? 10.496 -10.915 -24.868 1.00 95.25 97 GLU A N 1
ATOM 729 C CA . GLU A 1 97 ? 11.346 -10.396 -25.945 1.00 95.25 97 GLU A CA 1
ATOM 730 C C . GLU A 1 97 ? 11.293 -8.861 -26.046 1.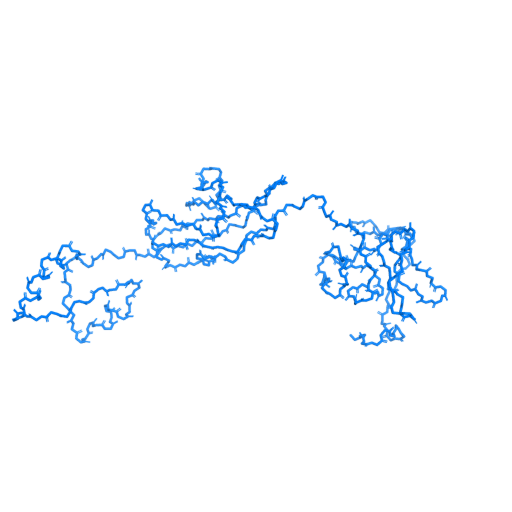00 95.25 97 GLU A C 1
ATOM 732 O O . GLU A 1 97 ? 11.984 -8.258 -26.870 1.00 95.25 97 GLU A O 1
ATOM 737 N N . ALA A 1 98 ? 10.491 -8.214 -25.195 1.00 95.38 98 ALA A N 1
ATOM 738 C CA . ALA A 1 98 ? 10.430 -6.766 -25.073 1.00 95.38 98 ALA A CA 1
ATOM 739 C C . ALA A 1 98 ? 11.829 -6.157 -24.894 1.00 95.38 98 ALA A C 1
ATOM 741 O O . ALA A 1 98 ? 12.653 -6.646 -24.121 1.00 95.38 98 ALA A O 1
ATOM 742 N N . SER A 1 99 ? 12.099 -5.062 -25.606 1.00 96.19 99 SER A N 1
ATOM 743 C CA . SER A 1 99 ? 13.347 -4.320 -25.439 1.00 96.19 99 SER A CA 1
ATOM 744 C C . SER A 1 99 ? 13.449 -3.758 -24.023 1.00 96.19 99 SER A C 1
ATOM 746 O O . SER A 1 99 ? 12.476 -3.237 -23.489 1.00 96.19 99 SER A O 1
ATOM 748 N N . LEU A 1 100 ? 14.636 -3.842 -23.430 1.00 93.94 100 LEU A N 1
ATOM 749 C CA . LEU A 1 100 ? 14.884 -3.368 -22.075 1.00 93.94 100 LEU A CA 1
ATOM 750 C C . LEU A 1 100 ? 14.721 -1.856 -22.015 1.00 93.94 100 LEU A C 1
ATOM 752 O O . LEU A 1 100 ? 15.235 -1.129 -22.873 1.00 93.94 100 LEU A O 1
ATOM 756 N N . SER A 1 101 ? 14.090 -1.384 -20.956 1.00 90.38 101 SER A N 1
ATOM 757 C CA . SER A 1 101 ? 13.987 0.032 -20.651 1.00 90.38 101 SER A CA 1
ATOM 758 C C . SER A 1 101 ? 15.377 0.624 -20.423 1.00 90.38 101 SER A C 1
ATOM 760 O O . SER A 1 101 ? 16.288 -0.078 -19.960 1.00 90.38 101 SER A O 1
ATOM 762 N N . PRO A 1 102 ? 15.597 1.921 -20.711 1.00 81.50 102 PRO A N 1
ATOM 763 C CA . PRO A 1 102 ? 16.746 2.633 -20.171 1.00 81.50 102 PRO A CA 1
ATOM 764 C C . PRO A 1 102 ? 16.861 2.358 -18.672 1.00 81.50 102 PRO A C 1
ATOM 766 O O . PRO A 1 102 ? 15.882 2.006 -18.015 1.00 81.50 102 PRO A O 1
ATOM 769 N N . TRP A 1 103 ? 18.041 2.560 -18.087 1.00 59.47 103 TRP A N 1
ATOM 770 C CA . TRP A 1 103 ? 18.113 2.659 -16.633 1.00 59.47 103 TRP A CA 1
ATOM 771 C C . TRP A 1 103 ? 17.274 3.860 -16.164 1.00 59.47 103 TRP A C 1
ATOM 773 O O . TRP A 1 103 ? 17.809 4.935 -15.916 1.00 59.47 103 TRP A O 1
ATOM 783 N N . GLN A 1 104 ? 15.972 3.676 -15.962 1.00 49.91 104 GLN A N 1
ATOM 784 C CA . GLN A 1 104 ? 15.301 4.283 -14.834 1.00 49.91 104 GLN A CA 1
ATOM 785 C C . GLN A 1 104 ? 15.773 3.488 -13.618 1.00 49.91 104 GLN A C 1
ATOM 787 O O . GLN A 1 104 ? 15.113 2.586 -13.120 1.00 49.91 104 GLN A O 1
ATOM 792 N N . ILE A 1 105 ? 16.961 3.836 -13.121 1.00 43.97 105 ILE A N 1
ATOM 793 C CA . ILE A 1 105 ? 16.983 4.092 -11.689 1.00 43.97 105 ILE A CA 1
ATOM 794 C C . ILE A 1 105 ? 16.175 5.381 -11.607 1.00 43.97 105 ILE A C 1
ATOM 796 O O . ILE A 1 105 ? 16.682 6.409 -12.064 1.00 43.97 105 ILE A O 1
ATOM 800 N N . PRO A 1 106 ? 14.909 5.361 -11.175 1.00 46.16 106 PRO A N 1
ATOM 801 C CA . PRO A 1 106 ? 14.265 6.603 -10.810 1.00 46.16 106 PRO A CA 1
ATOM 802 C C . PRO A 1 106 ? 15.237 7.319 -9.883 1.00 46.16 106 PRO A C 1
ATOM 804 O O . PRO A 1 106 ? 15.638 6.798 -8.839 1.00 46.16 106 PRO A O 1
ATOM 807 N N . LEU A 1 107 ? 15.672 8.504 -10.313 1.00 46.56 107 LEU A N 1
ATOM 808 C CA . LEU A 1 107 ? 16.119 9.495 -9.360 1.00 46.56 107 LEU A CA 1
ATOM 809 C C . LEU A 1 107 ? 15.055 9.513 -8.263 1.00 46.56 107 LEU A C 1
ATOM 811 O O . LEU A 1 107 ? 13.859 9.426 -8.530 1.00 46.56 107 LEU A O 1
ATOM 815 N N . PRO A 1 108 ? 15.545 9.458 -7.045 1.00 55.66 108 PRO A N 1
ATOM 816 C CA . PRO A 1 108 ? 15.199 8.442 -6.062 1.00 55.66 108 PRO A CA 1
ATOM 817 C C . PRO A 1 108 ? 13.682 8.391 -5.795 1.00 55.66 108 PRO A C 1
ATOM 819 O O . PRO A 1 108 ? 13.036 9.430 -5.703 1.00 55.66 108 PRO A O 1
ATOM 822 N N . LEU A 1 109 ? 13.096 7.186 -5.757 1.00 68.00 109 LEU A N 1
ATOM 823 C CA . LEU A 1 109 ? 11.641 7.023 -5.623 1.00 68.00 109 LEU A CA 1
ATOM 824 C C . LEU A 1 109 ? 11.171 7.502 -4.261 1.00 68.00 109 LEU A C 1
ATOM 826 O O . LEU A 1 109 ? 11.803 7.202 -3.248 1.00 68.00 109 LEU A O 1
ATOM 830 N N . LEU A 1 110 ? 10.022 8.172 -4.242 1.00 82.44 110 LEU A N 1
ATOM 831 C CA . LEU A 1 110 ? 9.221 8.212 -3.028 1.00 82.44 110 LEU A CA 1
ATOM 832 C C . LEU A 1 110 ? 8.832 6.775 -2.637 1.00 82.44 110 LEU A C 1
ATOM 834 O O . LEU A 1 110 ? 8.746 5.912 -3.514 1.00 82.44 110 LEU A O 1
ATOM 838 N N . PRO A 1 111 ? 8.620 6.491 -1.349 1.00 87.44 111 PRO A N 1
ATOM 839 C CA . PRO A 1 111 ? 8.126 5.187 -0.935 1.00 87.44 111 PRO A CA 1
ATOM 840 C C . PRO A 1 111 ? 6.775 4.844 -1.575 1.00 87.44 111 PRO A C 1
ATOM 842 O O . PRO A 1 111 ? 5.998 5.747 -1.887 1.00 87.44 111 PRO A O 1
ATOM 845 N N . ASP A 1 112 ? 6.457 3.563 -1.722 1.00 88.69 112 ASP A N 1
ATOM 846 C CA . ASP A 1 112 ? 5.066 3.164 -1.966 1.00 88.69 112 ASP A CA 1
ATOM 847 C C . ASP A 1 112 ? 4.217 3.441 -0.716 1.00 88.69 112 ASP A C 1
ATOM 849 O O . ASP A 1 112 ? 4.740 3.732 0.359 1.00 88.69 112 ASP A O 1
ATOM 853 N N . GLN A 1 113 ? 2.893 3.350 -0.838 1.00 92.50 113 GLN A N 1
ATOM 854 C CA . GLN A 1 113 ? 2.008 3.447 0.322 1.00 92.50 113 GLN A CA 1
ATOM 855 C C . GLN A 1 113 ? 2.114 2.207 1.220 1.00 92.50 113 GLN A C 1
ATOM 857 O O . GLN A 1 113 ? 2.320 1.085 0.750 1.00 92.50 113 GLN A O 1
ATOM 862 N N . ALA A 1 114 ? 1.897 2.414 2.519 1.00 93.69 114 ALA A N 1
ATOM 863 C CA . ALA A 1 114 ? 1.661 1.334 3.465 1.00 93.69 114 ALA A CA 1
ATOM 864 C C . ALA A 1 114 ? 0.410 0.535 3.056 1.00 93.69 114 ALA A C 1
ATOM 866 O O . ALA A 1 114 ? -0.540 1.090 2.501 1.00 93.69 114 ALA A O 1
ATOM 867 N N . SER A 1 115 ? 0.383 -0.764 3.351 1.00 94.81 115 SER A N 1
ATOM 868 C CA . SER A 1 115 ? -0.721 -1.659 2.969 1.00 94.81 115 SER A CA 1
ATOM 869 C C . SER A 1 115 ? -1.023 -2.707 4.042 1.00 94.81 115 SER A C 1
ATOM 871 O O . SER A 1 115 ? -0.323 -2.797 5.047 1.00 94.81 115 SER A O 1
ATOM 873 N N . ASN A 1 116 ? -2.069 -3.515 3.836 1.00 93.19 116 ASN A N 1
ATOM 874 C CA . ASN A 1 116 ? -2.472 -4.619 4.721 1.00 93.19 116 ASN A CA 1
ATOM 875 C C . ASN A 1 116 ? -2.594 -4.213 6.207 1.00 93.19 116 ASN A C 1
ATOM 877 O O . ASN A 1 116 ? -1.882 -4.767 7.051 1.00 93.19 116 ASN A O 1
ATOM 881 N N . PRO A 1 117 ? -3.461 -3.240 6.536 1.00 97.50 117 PRO A N 1
ATOM 882 C CA . PRO A 1 117 ? -3.641 -2.795 7.909 1.00 97.50 117 PRO A CA 1
ATOM 883 C C . PRO A 1 117 ? -4.214 -3.902 8.796 1.00 97.50 117 PRO A C 1
ATOM 885 O O . PRO A 1 117 ? -5.082 -4.676 8.390 1.00 97.50 117 PRO A O 1
ATOM 888 N N . ASN A 1 118 ? -3.760 -3.924 10.041 1.00 93.25 118 ASN A N 1
ATOM 889 C CA . ASN A 1 118 ? -4.380 -4.637 11.139 1.00 93.25 118 ASN A CA 1
ATOM 890 C C . ASN A 1 118 ? -4.553 -3.666 12.322 1.00 93.25 118 ASN A C 1
ATOM 892 O O . ASN A 1 118 ? -3.552 -3.110 12.778 1.00 93.25 118 ASN A O 1
ATOM 896 N N . PRO A 1 119 ? -5.772 -3.462 12.850 1.00 96.12 119 PRO A N 1
ATOM 897 C CA . PRO A 1 119 ? -7.044 -4.038 12.408 1.00 96.12 119 PRO A CA 1
ATOM 898 C C . PRO A 1 119 ? -7.345 -3.758 10.934 1.00 96.12 119 PRO A C 1
ATOM 900 O O . PRO A 1 119 ? -6.928 -2.730 10.402 1.00 96.12 119 PRO A O 1
ATOM 903 N N . ALA A 1 120 ? -8.037 -4.697 10.284 1.00 95.44 120 ALA A N 1
ATOM 904 C CA . ALA A 1 120 ? -8.452 -4.528 8.896 1.00 95.44 120 ALA A CA 1
ATOM 905 C C . ALA A 1 120 ? -9.304 -3.261 8.747 1.00 95.44 120 ALA A C 1
ATOM 907 O O . ALA A 1 120 ? -10.047 -2.897 9.663 1.00 95.44 120 ALA A O 1
ATOM 908 N N . ASP A 1 121 ? -9.212 -2.607 7.592 1.00 97.25 121 ASP A N 1
ATOM 909 C CA . ASP A 1 121 ? -10.003 -1.410 7.329 1.00 97.25 121 ASP A CA 1
ATOM 910 C C . ASP A 1 121 ? -11.511 -1.696 7.463 1.00 97.25 121 ASP A C 1
ATOM 912 O O . ASP A 1 121 ? -12.031 -2.684 6.939 1.00 97.25 121 ASP A O 1
ATOM 916 N N . GLY A 1 122 ? -12.206 -0.854 8.224 1.00 94.75 122 GLY A N 1
ATOM 917 C CA . GLY A 1 122 ? -13.616 -1.011 8.568 1.00 94.75 122 GLY A CA 1
ATOM 918 C C . GLY A 1 122 ? -13.921 -2.030 9.671 1.00 94.75 122 GLY A C 1
ATOM 919 O O . GLY A 1 122 ? -15.099 -2.302 9.910 1.00 94.75 122 GLY A O 1
ATOM 920 N N . ALA A 1 123 ? -12.921 -2.609 10.348 1.00 92.62 123 ALA A N 1
ATOM 921 C CA . ALA A 1 123 ? -13.159 -3.602 11.397 1.00 92.62 123 ALA A CA 1
ATOM 922 C C . ALA A 1 123 ? -13.992 -3.033 12.560 1.00 92.62 123 ALA A C 1
ATOM 924 O O . ALA A 1 123 ? -13.814 -1.893 12.981 1.00 92.62 123 ALA A O 1
ATOM 925 N N . VAL A 1 124 ? -14.880 -3.850 13.124 1.00 91.69 124 VAL A N 1
ATOM 926 C CA . VAL A 1 124 ? -15.726 -3.503 14.278 1.00 91.69 124 VAL A CA 1
ATOM 927 C C . VAL A 1 124 ? -15.531 -4.521 15.396 1.00 91.69 124 VAL A C 1
ATOM 929 O O . VAL A 1 124 ? -15.129 -5.651 15.132 1.00 91.69 124 VAL A O 1
ATOM 932 N N . GLY A 1 125 ? -15.827 -4.140 16.641 1.00 86.19 125 GLY A N 1
ATOM 933 C CA . GLY A 1 125 ? -15.658 -5.039 17.789 1.00 86.19 125 GLY A CA 1
ATOM 934 C C . GLY A 1 125 ? -14.193 -5.265 18.168 1.00 86.19 125 GLY A C 1
ATOM 935 O O . GLY A 1 125 ? -13.863 -6.256 18.806 1.00 86.19 125 GLY A O 1
ATOM 936 N N . VAL A 1 126 ? -13.308 -4.357 17.760 1.00 89.00 126 VAL A N 1
ATOM 937 C CA . VAL A 1 126 ? -11.870 -4.475 18.001 1.00 89.00 126 VAL A CA 1
ATOM 938 C C . VAL A 1 126 ? -11.564 -4.268 19.489 1.00 89.00 126 VAL A C 1
ATOM 940 O O . VAL A 1 126 ? -12.128 -3.372 20.122 1.00 89.00 126 VAL A O 1
ATOM 943 N N . GLU A 1 127 ? -10.674 -5.079 20.059 1.00 85.75 127 GLU A N 1
ATOM 944 C CA . GLU A 1 127 ? -10.251 -4.929 21.455 1.00 85.75 127 GLU A CA 1
ATOM 945 C C . GLU A 1 127 ? -9.627 -3.544 21.716 1.00 85.75 127 GLU A C 1
ATOM 947 O O . GLU A 1 127 ? -9.105 -2.879 20.821 1.00 85.75 127 GLU A O 1
ATOM 952 N N . THR A 1 128 ? -9.663 -3.073 22.962 1.00 85.62 128 THR A N 1
ATOM 953 C CA . THR A 1 128 ? -9.067 -1.773 23.318 1.00 85.62 128 THR A CA 1
ATOM 954 C C . THR A 1 128 ? -7.556 -1.844 23.542 1.00 85.62 128 THR A C 1
ATOM 956 O O . THR A 1 128 ? -6.885 -0.814 23.474 1.00 85.62 128 THR A O 1
ATOM 959 N N . ASN A 1 129 ? -6.996 -3.035 23.769 1.00 84.88 129 ASN A N 1
ATOM 960 C CA . ASN A 1 129 ? -5.557 -3.263 23.910 1.00 84.88 129 ASN A CA 1
ATOM 961 C C . ASN A 1 129 ? -4.986 -3.952 22.664 1.00 84.88 129 ASN A C 1
ATOM 963 O O . ASN A 1 129 ? -4.552 -5.100 22.710 1.00 84.88 129 ASN A O 1
ATOM 967 N N . ILE A 1 130 ? -5.020 -3.243 21.541 1.00 84.25 130 ILE A N 1
ATOM 968 C CA . ILE A 1 130 ? -4.512 -3.740 20.263 1.00 84.25 130 ILE A CA 1
ATOM 969 C C . ILE A 1 130 ? -3.141 -3.172 19.921 1.00 84.25 130 ILE A C 1
ATOM 971 O O . ILE A 1 130 ? -2.757 -2.079 20.345 1.00 84.25 130 ILE A O 1
ATOM 975 N N . ILE A 1 131 ? -2.439 -3.915 19.072 1.00 89.00 131 ILE A N 1
ATOM 976 C CA . ILE A 1 131 ? -1.253 -3.455 18.363 1.00 89.00 131 ILE A CA 1
ATOM 977 C C . ILE A 1 131 ? -1.681 -3.202 16.919 1.00 89.00 131 ILE A C 1
ATOM 979 O O . ILE A 1 131 ? -2.126 -4.127 16.237 1.00 89.00 131 ILE A O 1
ATOM 983 N N . LEU A 1 132 ? -1.554 -1.956 16.466 1.00 95.75 132 LEU A N 1
ATOM 984 C CA . LEU A 1 132 ? -1.674 -1.634 15.050 1.00 95.75 132 LEU A CA 1
ATOM 985 C C . LEU A 1 132 ? -0.494 -2.252 14.307 1.00 95.75 132 LEU A C 1
ATOM 987 O O . LEU A 1 132 ? 0.636 -2.158 14.786 1.00 95.75 132 LEU A O 1
ATOM 991 N N . SER A 1 133 ? -0.726 -2.838 13.139 1.00 96.88 133 SER A N 1
ATOM 992 C CA . SER A 1 133 ? 0.344 -3.283 12.249 1.00 96.88 133 SER A CA 1
ATOM 993 C C . SER A 1 133 ? -0.014 -3.097 10.781 1.00 96.88 133 SER A C 1
ATOM 995 O O . SER A 1 133 ? -1.182 -2.992 10.420 1.00 96.88 133 SER A O 1
ATOM 997 N N . TRP A 1 134 ? 1.004 -3.004 9.934 1.00 98.25 134 TRP A N 1
ATOM 998 C CA . TRP A 1 134 ? 0.863 -2.820 8.490 1.00 98.25 134 TRP A CA 1
ATOM 999 C C . TRP A 1 134 ? 2.025 -3.493 7.753 1.00 98.25 134 TRP A C 1
ATOM 1001 O O . TRP A 1 134 ? 2.993 -3.959 8.355 1.00 98.25 134 TRP A O 1
ATOM 1011 N N . THR A 1 135 ? 1.930 -3.551 6.430 1.00 96.31 135 THR A N 1
ATOM 1012 C CA . THR A 1 135 ? 3.043 -3.844 5.524 1.00 96.31 135 THR A CA 1
ATOM 1013 C C . THR A 1 135 ? 3.640 -2.527 5.047 1.00 96.31 135 THR A C 1
ATOM 1015 O O . THR A 1 135 ? 2.916 -1.692 4.504 1.00 96.31 135 THR A O 1
ATOM 1018 N N . ALA A 1 136 ? 4.946 -2.345 5.249 1.00 93.12 136 ALA A N 1
ATOM 1019 C CA . ALA A 1 136 ? 5.669 -1.171 4.771 1.00 93.12 136 ALA A CA 1
ATOM 1020 C C . ALA A 1 136 ? 5.630 -1.066 3.238 1.00 93.12 136 ALA A C 1
ATOM 1022 O O . ALA A 1 136 ? 5.761 -2.079 2.543 1.00 93.12 136 ALA A O 1
ATOM 1023 N N . GLY A 1 137 ? 5.515 0.158 2.726 1.00 88.75 137 GLY A N 1
ATOM 1024 C CA . GLY A 1 137 ? 5.733 0.448 1.310 1.00 88.75 137 GLY A CA 1
ATOM 1025 C C . GLY A 1 137 ? 7.157 0.098 0.853 1.00 88.75 137 GLY A C 1
ATOM 1026 O O . GLY A 1 137 ? 8.119 0.144 1.629 1.00 88.75 137 GLY A O 1
ATOM 1027 N N . LEU A 1 138 ? 7.334 -0.253 -0.425 1.00 84.62 138 LEU A N 1
ATOM 1028 C CA . LEU A 1 138 ? 8.677 -0.390 -0.992 1.00 84.62 138 LEU A CA 1
ATOM 1029 C C . LEU A 1 138 ? 9.409 0.955 -0.926 1.00 84.62 138 LEU A C 1
ATOM 1031 O O . LEU A 1 138 ? 8.807 2.016 -1.045 1.00 84.62 138 LEU A O 1
ATOM 1035 N N . ASN A 1 139 ? 10.733 0.911 -0.775 1.00 84.00 139 ASN A N 1
ATOM 1036 C CA . ASN A 1 139 ? 11.605 2.089 -0.653 1.00 84.00 139 ASN A CA 1
ATOM 1037 C C . ASN A 1 139 ? 11.402 2.948 0.610 1.00 84.00 139 ASN A C 1
ATOM 1039 O O . ASN A 1 139 ? 11.998 4.025 0.688 1.00 84.00 139 ASN A O 1
ATOM 1043 N N . THR A 1 140 ? 10.638 2.484 1.602 1.00 88.69 140 THR A N 1
ATOM 1044 C CA . THR A 1 140 ? 10.538 3.115 2.925 1.00 88.69 140 THR A CA 1
ATOM 1045 C C . THR A 1 140 ? 11.816 2.950 3.748 1.00 88.69 140 THR A C 1
ATOM 1047 O O . THR A 1 140 ? 12.450 1.896 3.739 1.00 88.69 140 THR A O 1
ATOM 1050 N N . ILE A 1 141 ? 12.161 3.984 4.523 1.00 91.12 141 ILE A N 1
ATOM 1051 C CA . ILE A 1 141 ? 13.156 3.914 5.604 1.00 91.12 141 ILE A CA 1
ATOM 1052 C C . ILE A 1 141 ? 12.490 4.019 6.985 1.00 91.12 141 ILE A C 1
ATOM 1054 O O . ILE A 1 141 ? 12.907 3.318 7.904 1.00 91.12 141 ILE A O 1
ATOM 1058 N N . TRP A 1 142 ? 11.480 4.879 7.145 1.00 96.62 142 TRP A N 1
ATOM 1059 C CA . TRP A 1 142 ? 10.689 4.990 8.375 1.00 96.62 142 TRP A CA 1
ATOM 1060 C C . TRP A 1 142 ? 9.275 5.495 8.084 1.00 96.62 142 TRP A C 1
ATOM 1062 O O . TRP A 1 142 ? 8.969 5.932 6.974 1.00 96.62 142 TRP A O 1
ATOM 1072 N N . HIS A 1 143 ? 8.441 5.478 9.116 1.00 98.12 143 HIS A N 1
ATOM 1073 C CA . HIS A 1 143 ? 7.032 5.811 9.044 1.00 98.12 143 HIS A CA 1
ATOM 1074 C C . HIS A 1 143 ? 6.673 6.976 9.966 1.00 98.12 143 HIS A C 1
ATOM 1076 O O . HIS A 1 143 ? 7.210 7.113 11.070 1.00 98.12 143 HIS A O 1
ATOM 1082 N N . GLU A 1 144 ? 5.694 7.762 9.538 1.00 98.44 144 GLU A N 1
ATOM 1083 C CA . GLU A 1 144 ? 4.925 8.627 10.423 1.00 98.44 144 GLU A CA 1
ATOM 1084 C C . GLU A 1 144 ? 3.549 8.000 10.642 1.00 98.44 144 GLU A C 1
ATOM 1086 O O . GLU A 1 144 ? 2.825 7.710 9.689 1.00 98.44 144 GLU A O 1
ATOM 1091 N N . VAL A 1 145 ? 3.182 7.788 11.904 1.00 98.25 145 VAL A N 1
ATOM 1092 C CA . VAL A 1 145 ? 1.908 7.163 12.273 1.00 98.25 145 VAL A CA 1
ATOM 1093 C C . VAL A 1 145 ? 0.952 8.245 12.742 1.00 98.25 145 VAL A C 1
ATOM 1095 O O . VAL A 1 145 ? 1.240 8.968 13.697 1.00 98.25 145 VAL A O 1
ATOM 1098 N N . TYR A 1 146 ? -0.198 8.329 12.082 1.00 98.06 146 TYR A N 1
ATOM 1099 C CA . TYR A 1 146 ? -1.284 9.239 12.412 1.00 98.06 146 TYR A CA 1
ATOM 1100 C C . TYR A 1 146 ? -2.458 8.445 12.968 1.00 98.06 146 TYR A C 1
ATOM 1102 O O . TYR A 1 146 ? -2.864 7.457 12.361 1.00 98.06 146 TYR A O 1
ATOM 1110 N N . PHE A 1 147 ? -3.020 8.868 14.095 1.00 97.44 147 PHE A N 1
ATOM 1111 C CA . PHE A 1 147 ? -4.107 8.159 14.760 1.00 97.44 147 PHE A CA 1
ATOM 1112 C C . PHE A 1 147 ? -4.982 9.100 15.587 1.00 97.44 147 PHE A C 1
ATOM 1114 O O . PHE A 1 147 ? -4.489 9.909 16.371 1.00 97.44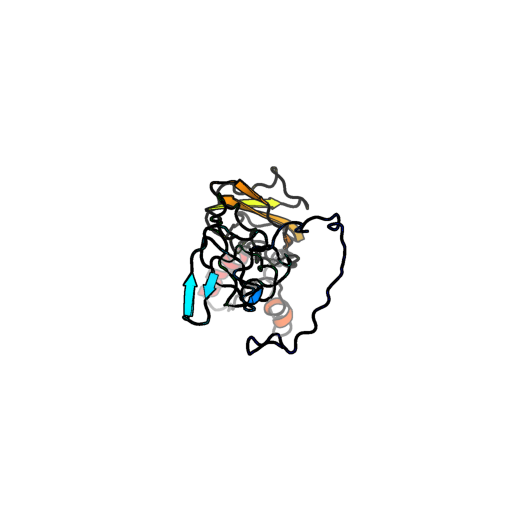 147 PHE A O 1
ATOM 1121 N N . GLY A 1 148 ? -6.299 8.944 15.476 1.00 96.12 148 GLY A N 1
ATOM 1122 C CA . GLY A 1 148 ? -7.248 9.669 16.310 1.00 96.12 148 GLY A CA 1
ATOM 1123 C C . GLY A 1 148 ? -8.695 9.362 15.950 1.00 96.12 148 GLY A C 1
ATOM 1124 O O . GLY A 1 148 ? -8.999 8.362 15.311 1.00 96.12 148 GLY A O 1
ATOM 1125 N N . THR A 1 149 ? -9.611 10.234 16.362 1.00 96.62 149 THR A N 1
ATOM 1126 C CA . THR A 1 149 ? -11.050 10.133 16.045 1.00 96.62 149 THR A CA 1
ATOM 1127 C C . THR A 1 149 ? -11.473 11.050 14.893 1.00 96.62 149 THR A C 1
ATOM 1129 O O . THR A 1 149 ? -12.640 11.075 14.505 1.00 96.62 149 THR A O 1
ATOM 1132 N N . ASN A 1 150 ? -10.528 11.807 14.335 1.00 96.75 150 ASN A N 1
ATOM 1133 C CA . ASN A 1 150 ? -10.739 12.682 13.192 1.00 96.75 150 ASN A CA 1
ATOM 1134 C C . ASN A 1 150 ? -10.719 11.860 11.886 1.00 96.75 150 ASN A C 1
ATOM 1136 O O . ASN A 1 150 ? -9.697 11.236 11.606 1.00 96.75 150 ASN A O 1
ATOM 1140 N N . PRO A 1 151 ? -11.784 11.882 11.060 1.00 96.50 151 PRO A N 1
ATOM 1141 C CA . PRO A 1 151 ? -11.854 11.116 9.810 1.00 96.50 151 PRO A CA 1
ATOM 1142 C C . PRO A 1 151 ? -10.826 11.532 8.753 1.00 96.50 151 PRO A C 1
ATOM 1144 O O . PRO A 1 151 ? -10.626 10.815 7.777 1.00 96.50 151 PRO A O 1
ATOM 1147 N N . THR A 1 152 ? -10.164 12.675 8.932 1.00 95.62 152 THR A N 1
ATOM 1148 C CA . THR A 1 152 ? -9.061 13.128 8.081 1.00 95.62 152 THR A CA 1
ATOM 1149 C C . THR A 1 152 ? -7.838 13.453 8.943 1.00 95.62 152 THR A C 1
ATOM 1151 O O . THR A 1 152 ? -7.601 14.634 9.219 1.00 95.62 152 THR A O 1
ATOM 1154 N N . PRO A 1 153 ? -7.073 12.438 9.400 1.00 95.50 153 PRO A N 1
ATOM 1155 C CA . PRO A 1 153 ? -5.910 12.649 10.257 1.00 95.50 153 PRO A CA 1
ATOM 1156 C C . PRO A 1 153 ? -4.882 13.588 9.611 1.00 95.50 153 PRO A C 1
ATOM 1158 O O . PRO A 1 153 ? -4.426 13.376 8.478 1.00 95.50 153 PRO A O 1
ATOM 1161 N N . GLY A 1 154 ? -4.531 14.647 10.336 1.00 92.69 154 GLY A N 1
ATOM 1162 C CA . GLY A 1 154 ? -3.540 15.644 9.950 1.00 92.69 154 GLY A CA 1
ATOM 1163 C C . GLY A 1 154 ? -2.458 15.786 11.016 1.00 92.69 154 GLY A C 1
ATOM 1164 O O . GLY A 1 154 ? -2.265 14.913 11.852 1.00 92.69 154 GLY A O 1
ATOM 1165 N N . ALA A 1 155 ? -1.749 16.915 11.018 1.00 94.50 155 ALA A N 1
ATOM 1166 C CA . ALA A 1 155 ? -0.627 17.139 11.936 1.00 94.50 155 ALA A CA 1
ATOM 1167 C C . ALA A 1 155 ? -0.994 17.036 13.433 1.00 94.50 155 ALA A C 1
ATOM 1169 O O . ALA A 1 155 ? -0.120 16.773 14.251 1.00 94.50 155 ALA A O 1
ATOM 1170 N N . ALA A 1 156 ? -2.264 17.243 13.800 1.00 96.00 156 ALA A N 1
ATOM 1171 C CA . ALA A 1 156 ? -2.726 17.130 15.184 1.00 96.00 156 ALA A CA 1
ATOM 1172 C C . ALA A 1 156 ? -2.862 15.673 15.664 1.00 96.00 156 ALA A C 1
ATOM 1174 O O . ALA A 1 156 ? -2.846 15.428 16.866 1.00 96.00 156 ALA A O 1
ATOM 1175 N N . GLU A 1 157 ? -2.986 14.720 14.738 1.00 96.81 157 GLU A N 1
ATOM 1176 C CA . GLU A 1 157 ? -3.127 13.288 15.010 1.00 96.81 157 GLU A CA 1
ATOM 1177 C C . GLU A 1 157 ? -1.809 12.520 14.828 1.00 96.81 157 GLU A C 1
ATOM 1179 O O . GLU A 1 157 ? -1.812 11.293 14.845 1.00 96.81 157 GLU A O 1
ATOM 1184 N N . LEU A 1 158 ? -0.678 13.205 14.640 1.00 97.12 158 LEU A N 1
ATOM 1185 C CA . LEU A 1 158 ? 0.636 12.568 14.545 1.00 97.12 158 LEU A CA 1
ATOM 1186 C C . LEU A 1 158 ? 1.036 11.983 15.907 1.00 97.12 158 LEU A C 1
ATOM 1188 O O . LEU A 1 158 ? 1.250 12.721 16.868 1.00 97.12 158 LEU A O 1
ATOM 1192 N N . VAL A 1 159 ? 1.133 10.655 15.989 1.00 96.06 159 VAL A N 1
ATOM 1193 C CA . VAL A 1 159 ? 1.449 9.925 17.231 1.00 96.06 159 VAL A CA 1
ATOM 1194 C C . VAL A 1 159 ? 2.853 9.320 17.239 1.00 96.06 159 VAL A C 1
ATOM 1196 O O . VAL A 1 159 ? 3.369 9.007 18.310 1.00 96.06 159 VAL A O 1
ATOM 1199 N N . SER A 1 160 ? 3.496 9.182 16.075 1.00 96.31 160 SER A N 1
ATOM 1200 C CA . SER A 1 160 ? 4.912 8.806 15.959 1.00 96.31 160 SER A CA 1
ATOM 1201 C C . SER A 1 160 ? 5.538 9.415 14.707 1.00 96.31 160 SER A C 1
ATOM 1203 O O . SER A 1 160 ? 4.970 9.292 13.627 1.00 96.31 160 SER A O 1
ATOM 1205 N N . GLU A 1 161 ? 6.701 10.058 14.846 1.00 95.44 161 GLU A N 1
ATOM 1206 C CA . GLU A 1 161 ? 7.361 10.814 13.765 1.00 95.44 161 GLU A CA 1
ATOM 1207 C C . GLU A 1 161 ? 8.438 10.022 12.999 1.00 95.44 161 GLU A C 1
ATOM 1209 O O . GLU A 1 161 ? 8.781 10.361 11.868 1.00 95.44 161 GLU A O 1
ATOM 1214 N N . GLN A 1 162 ? 9.027 9.004 13.632 1.00 94.88 162 GLN A N 1
ATOM 1215 C CA . GLN A 1 162 ? 10.154 8.230 13.092 1.00 94.88 162 GLN A CA 1
ATOM 1216 C C . GLN A 1 162 ? 10.049 6.759 13.494 1.00 94.88 162 GLN A C 1
ATOM 1218 O O . GLN A 1 162 ? 10.975 6.173 14.054 1.00 94.88 162 GLN A O 1
ATOM 1223 N N . GLN A 1 163 ? 8.888 6.162 13.249 1.00 97.19 163 GLN A N 1
ATOM 1224 C CA . GLN A 1 163 ? 8.664 4.757 13.548 1.00 97.19 163 GLN A CA 1
ATOM 1225 C C . GLN A 1 163 ? 9.448 3.887 12.559 1.00 97.19 163 GLN A C 1
ATOM 1227 O O . GLN A 1 163 ? 9.279 4.031 11.354 1.00 97.19 163 GLN A O 1
ATOM 1232 N N . THR A 1 164 ? 10.296 2.980 13.041 1.00 95.62 164 THR A N 1
ATOM 1233 C CA . THR A 1 164 ? 11.037 2.040 12.173 1.00 95.62 164 THR A CA 1
ATOM 1234 C C . THR A 1 164 ? 10.412 0.650 12.119 1.00 95.62 164 THR A C 1
ATOM 1236 O O . THR A 1 164 ? 10.647 -0.087 11.167 1.00 95.62 164 THR A O 1
ATOM 1239 N N . ASP A 1 165 ? 9.638 0.282 13.141 1.00 95.88 165 ASP A N 1
ATOM 1240 C CA . ASP A 1 165 ? 8.873 -0.963 13.159 1.00 95.88 165 ASP A CA 1
ATOM 1241 C C . ASP A 1 165 ? 7.548 -0.790 12.410 1.00 95.88 165 ASP A C 1
ATOM 1243 O O . ASP A 1 165 ? 6.948 0.283 12.418 1.00 95.88 165 ASP A O 1
ATOM 1247 N N . THR A 1 166 ? 7.015 -1.873 11.848 1.00 96.69 166 THR A N 1
ATOM 1248 C CA . THR A 1 166 ? 5.706 -1.875 11.172 1.00 96.69 166 THR A CA 1
ATOM 1249 C C . THR A 1 166 ? 4.543 -2.139 12.134 1.00 96.69 166 THR A C 1
ATOM 1251 O O . THR A 1 166 ? 3.538 -2.760 11.776 1.00 96.69 166 THR A O 1
ATOM 1254 N N . THR A 1 167 ? 4.716 -1.740 13.394 1.00 95.12 167 THR A N 1
ATOM 1255 C CA . THR A 1 167 ? 3.747 -1.934 14.475 1.00 95.12 167 THR A CA 1
ATOM 1256 C C . THR A 1 167 ? 3.691 -0.716 15.378 1.00 95.12 167 THR A C 1
ATOM 1258 O O . THR A 1 167 ? 4.729 -0.106 15.614 1.00 95.12 167 THR A O 1
ATOM 1261 N N . PHE A 1 168 ? 2.532 -0.397 15.951 1.00 93.00 168 PHE A N 1
ATOM 1262 C CA . PHE A 1 168 ? 2.374 0.677 16.931 1.00 93.00 168 PHE A CA 1
ATOM 1263 C C . PHE A 1 168 ? 1.349 0.289 18.007 1.00 93.00 168 PHE A C 1
ATOM 1265 O O . PHE A 1 168 ? 0.276 -0.215 17.688 1.00 93.00 168 PHE A O 1
ATOM 1272 N N . GLN A 1 169 ? 1.655 0.530 19.285 1.00 86.81 169 GLN A N 1
ATOM 1273 C CA . GLN A 1 169 ? 0.773 0.202 20.411 1.00 86.81 169 GLN A CA 1
ATOM 1274 C C . GLN A 1 169 ? 0.465 1.449 21.245 1.00 86.81 169 GLN A C 1
ATOM 1276 O O . GLN A 1 169 ? 1.357 2.241 21.542 1.00 86.81 169 GLN A O 1
ATOM 1281 N N . PHE A 1 170 ? -0.791 1.588 21.674 1.00 79.12 170 PHE A N 1
ATOM 1282 C CA . PHE A 1 170 ? -1.226 2.657 22.575 1.00 79.12 170 PHE A CA 1
ATOM 1283 C C . PHE A 1 170 ? -1.213 2.195 24.029 1.00 79.12 170 PHE A C 1
ATOM 1285 O O . PHE A 1 170 ? -1.741 1.132 24.358 1.00 79.12 170 PHE A O 1
ATOM 1292 N N . ILE A 1 171 ? -0.632 3.018 24.906 1.00 65.00 171 ILE A N 1
ATOM 1293 C CA . ILE A 1 171 ? -0.623 2.798 26.354 1.00 65.00 171 ILE A CA 1
ATOM 1294 C C . ILE A 1 171 ? -0.955 4.130 27.059 1.00 65.00 171 ILE A C 1
ATOM 1296 O O . ILE A 1 171 ? -0.207 5.094 26.882 1.00 65.00 171 ILE A O 1
ATOM 1300 N N . PRO A 1 172 ? -2.020 4.206 27.886 1.00 64.19 172 PRO A N 1
ATOM 1301 C CA . PRO A 1 172 ? -3.029 3.167 28.119 1.00 64.19 172 PRO A CA 1
ATOM 1302 C C . PRO A 1 172 ? -3.877 2.919 26.857 1.00 64.19 172 PRO A C 1
ATOM 1304 O O . PRO A 1 172 ? -3.891 3.753 25.957 1.00 64.19 172 PRO A O 1
ATOM 1307 N N . GLY A 1 173 ? -4.530 1.755 26.775 1.00 77.88 173 GLY A N 1
ATOM 1308 C CA . GLY A 1 173 ? -5.302 1.330 25.600 1.00 77.88 173 GLY A CA 1
ATOM 1309 C C . GLY A 1 173 ? -6.432 2.285 25.178 1.00 77.88 173 GLY A C 1
ATOM 1310 O O . GLY A 1 173 ? -6.671 3.335 25.771 1.00 77.88 173 GLY A O 1
ATOM 1311 N N . LEU A 1 174 ? -7.145 1.908 24.121 1.00 88.31 174 LEU A N 1
ATOM 1312 C CA . LEU A 1 174 ? -8.103 2.756 23.413 1.00 88.31 174 LEU A CA 1
ATOM 1313 C C . LEU A 1 174 ? -9.440 2.935 24.147 1.00 88.31 174 LEU A C 1
ATOM 1315 O O . LEU A 1 174 ? -9.855 2.099 24.952 1.00 88.31 174 LEU A O 1
ATOM 1319 N N . THR A 1 175 ? -10.164 4.012 23.825 1.00 90.00 175 THR A N 1
ATOM 1320 C CA . THR A 1 175 ? -11.521 4.209 24.349 1.00 90.00 175 THR A CA 1
ATOM 1321 C C . THR A 1 175 ? -12.487 3.181 23.743 1.00 90.00 175 THR A C 1
ATOM 1323 O O . THR A 1 175 ? -12.449 2.961 22.530 1.00 90.00 175 THR A O 1
ATOM 1326 N N . PRO A 1 176 ? -13.364 2.546 24.543 1.00 88.75 176 PRO A N 1
ATOM 1327 C CA . PRO A 1 176 ? -14.360 1.595 24.041 1.00 88.75 176 PRO A CA 1
ATOM 1328 C C . PRO A 1 176 ? -15.406 2.267 23.146 1.00 88.75 176 PRO A C 1
ATOM 1330 O O . PRO A 1 176 ? -15.630 3.473 23.267 1.00 88.75 176 PRO A O 1
ATOM 1333 N N . HIS A 1 177 ? -16.098 1.492 22.304 1.00 87.31 177 HIS A N 1
ATOM 1334 C CA . HIS A 1 177 ? -17.178 1.976 21.422 1.00 87.31 177 HIS A CA 1
ATOM 1335 C C . HIS A 1 177 ? -16.819 3.223 20.601 1.00 87.31 177 HIS A C 1
ATOM 1337 O O . HIS A 1 177 ? -17.653 4.101 20.373 1.00 87.31 177 HIS A O 1
ATOM 1343 N N . THR A 1 178 ? -15.557 3.344 20.208 1.00 94.00 178 THR A N 1
ATOM 1344 C CA . THR A 1 178 ? -15.042 4.534 19.541 1.00 94.00 178 THR A CA 1
ATOM 1345 C C . THR A 1 178 ? -14.532 4.142 18.168 1.00 94.00 178 THR A C 1
ATOM 1347 O O . THR A 1 178 ? -13.770 3.187 18.030 1.00 94.00 178 THR A O 1
ATOM 1350 N N . THR A 1 179 ? -14.958 4.881 17.145 1.00 96.50 179 THR A N 1
ATOM 1351 C CA . THR A 1 179 ? -14.375 4.767 15.808 1.00 96.50 179 THR A CA 1
ATOM 1352 C C . THR A 1 179 ? -13.103 5.592 15.741 1.00 96.50 179 THR A C 1
ATOM 1354 O O . THR A 1 179 ? -13.126 6.802 15.983 1.00 96.50 179 THR A O 1
ATOM 1357 N N . PHE A 1 180 ? -12.013 4.928 15.389 1.00 97.56 180 PHE A N 1
ATOM 1358 C CA . PHE A 1 180 ? -10.719 5.534 15.146 1.00 97.56 180 PHE A CA 1
ATOM 1359 C C . PHE A 1 180 ? -10.406 5.546 13.654 1.00 97.56 180 PHE A C 1
ATOM 1361 O O . PHE A 1 180 ? -10.880 4.710 12.880 1.00 97.56 180 PHE A O 1
ATOM 1368 N N . TYR A 1 181 ? -9.589 6.516 13.274 1.00 98.31 181 TYR A N 1
ATOM 1369 C CA . TYR A 1 181 ? -9.039 6.690 11.944 1.00 98.31 181 TYR A CA 1
ATOM 1370 C C . TYR A 1 181 ? -7.537 6.806 12.076 1.00 98.31 181 TYR A C 1
ATOM 1372 O O . TYR A 1 181 ? -7.025 7.489 12.972 1.00 98.31 181 TYR A O 1
ATOM 1380 N N . TRP A 1 182 ? -6.834 6.134 11.183 1.00 98.06 182 TRP A N 1
ATOM 1381 C CA . TRP A 1 182 ? -5.392 6.098 11.215 1.00 98.06 182 TRP A CA 1
ATOM 1382 C C . TRP A 1 182 ? -4.820 5.966 9.819 1.00 98.06 182 TRP A C 1
ATOM 1384 O O . TRP A 1 182 ? -5.486 5.529 8.886 1.00 98.06 182 TRP A O 1
ATOM 1394 N N . ARG A 1 183 ? -3.586 6.421 9.675 1.00 97.69 183 ARG A N 1
ATOM 1395 C CA . ARG A 1 183 ? -2.841 6.400 8.423 1.00 97.69 183 ARG A CA 1
ATOM 1396 C C . ARG A 1 183 ? -1.372 6.247 8.754 1.00 97.69 183 ARG A C 1
ATOM 1398 O O . ARG A 1 183 ? -0.904 6.773 9.766 1.00 97.69 183 ARG A O 1
ATOM 1405 N N . VAL A 1 184 ? -0.653 5.581 7.866 1.00 98.50 184 VAL A N 1
ATOM 1406 C CA . VAL A 1 184 ? 0.801 5.522 7.909 1.00 98.50 184 VAL A CA 1
ATOM 1407 C C . VAL A 1 184 ? 1.353 6.235 6.685 1.00 98.50 184 VAL A C 1
ATOM 1409 O O . VAL A 1 184 ? 1.108 5.814 5.557 1.00 98.50 184 VAL A O 1
ATOM 1412 N N . ASP A 1 185 ? 2.076 7.324 6.917 1.00 98.44 185 ASP A N 1
ATOM 1413 C CA . ASP A 1 185 ? 2.845 7.975 5.864 1.00 98.44 185 ASP A CA 1
ATOM 1414 C C . ASP A 1 185 ? 4.222 7.320 5.795 1.00 98.44 185 ASP A C 1
ATOM 1416 O O . ASP A 1 185 ? 4.864 7.079 6.818 1.00 98.44 185 ASP A O 1
ATOM 1420 N N . GLU A 1 186 ? 4.663 7.032 4.578 1.00 97.44 186 GLU A N 1
ATOM 1421 C CA . GLU A 1 186 ? 5.884 6.293 4.283 1.00 97.44 186 GLU A CA 1
ATOM 1422 C C . GLU A 1 186 ? 6.984 7.270 3.860 1.00 97.44 186 GLU A C 1
ATOM 1424 O O . GLU A 1 186 ? 6.765 8.103 2.975 1.00 97.44 186 GLU A O 1
ATOM 1429 N N . ILE A 1 187 ? 8.159 7.217 4.499 1.00 95.56 187 ILE A N 1
ATOM 1430 C CA . ILE A 1 187 ? 9.220 8.216 4.314 1.00 95.56 187 ILE A CA 1
ATOM 1431 C C . ILE A 1 187 ? 10.558 7.567 3.975 1.00 95.56 187 ILE A C 1
ATOM 1433 O O . ILE A 1 187 ? 10.970 6.552 4.540 1.00 95.56 187 ILE A O 1
ATOM 1437 N N . ASN A 1 188 ? 11.285 8.214 3.068 1.00 89.00 188 ASN A N 1
ATOM 1438 C CA . ASN A 1 188 ? 12.703 7.977 2.854 1.00 89.00 188 ASN A CA 1
ATOM 1439 C C . ASN A 1 188 ? 13.463 9.300 2.670 1.00 89.00 188 ASN A C 1
ATOM 1441 O O . ASN A 1 188 ? 12.949 10.385 2.931 1.00 89.00 188 ASN A O 1
ATOM 1445 N N . TYR A 1 189 ? 14.714 9.222 2.216 1.00 85.06 189 TYR A N 1
ATOM 1446 C CA . TYR A 1 189 ? 15.578 10.391 2.016 1.00 85.06 189 TYR A CA 1
ATOM 1447 C C . TYR A 1 189 ? 15.074 11.370 0.940 1.00 85.06 189 TYR A C 1
ATOM 1449 O O . TYR A 1 189 ? 15.642 12.452 0.798 1.00 85.06 189 TYR A O 1
ATOM 1457 N N . ILE A 1 190 ? 14.039 11.003 0.179 1.00 85.12 190 ILE A N 1
ATOM 1458 C CA . ILE A 1 190 ? 13.495 11.795 -0.936 1.00 85.12 190 ILE A CA 1
ATOM 1459 C C . ILE A 1 190 ? 12.289 12.574 -0.527 1.00 85.12 190 ILE A C 1
ATOM 1461 O O . ILE A 1 190 ? 12.132 13.734 -0.906 1.00 85.12 190 ILE A O 1
ATOM 1465 N N . GLY A 1 191 ? 11.439 11.932 0.249 1.00 87.06 191 GLY A N 1
ATOM 1466 C CA . GLY A 1 191 ? 10.236 12.550 0.718 1.00 87.06 191 GLY A CA 1
ATOM 1467 C C . GLY A 1 191 ? 9.287 11.522 1.275 1.00 87.06 191 GLY A C 1
ATOM 1468 O O . GLY A 1 191 ? 9.673 10.434 1.703 1.00 87.06 191 GLY A O 1
ATOM 1469 N N . LYS A 1 192 ? 8.032 11.940 1.282 1.00 94.00 192 LYS A N 1
ATOM 1470 C CA . LYS A 1 192 ? 6.937 11.291 1.968 1.00 94.00 192 LYS A CA 1
ATOM 1471 C C . LYS A 1 192 ? 5.864 10.913 0.967 1.00 94.00 192 LYS A C 1
ATOM 1473 O O . LYS A 1 192 ? 5.460 11.754 0.163 1.00 94.00 192 LYS A O 1
ATOM 1478 N N . THR A 1 193 ? 5.372 9.694 1.095 1.00 94.81 193 THR A N 1
ATOM 1479 C CA . THR A 1 193 ? 4.149 9.234 0.452 1.00 94.81 193 THR A CA 1
ATOM 1480 C C . THR A 1 193 ? 3.066 9.132 1.508 1.00 94.81 193 THR A C 1
ATOM 1482 O O . THR A 1 193 ? 3.206 8.414 2.496 1.00 94.81 193 THR A O 1
ATOM 1485 N N . THR A 1 194 ? 1.984 9.882 1.316 1.00 96.69 194 THR A N 1
ATOM 1486 C CA . THR A 1 194 ? 0.836 9.854 2.222 1.00 96.69 194 THR A CA 1
ATOM 1487 C C . THR A 1 194 ? 0.065 8.548 2.051 1.00 96.69 194 THR A C 1
ATOM 1489 O O . THR A 1 194 ? -0.301 8.199 0.928 1.00 96.69 194 THR A O 1
ATOM 1492 N N . GLY A 1 195 ? -0.184 7.833 3.148 1.00 94.62 195 GLY A N 1
ATOM 1493 C CA . GLY A 1 195 ? -0.913 6.562 3.124 1.00 94.62 195 GLY A CA 1
ATOM 1494 C C . GLY A 1 195 ? -2.419 6.704 2.885 1.00 94.62 195 GLY A C 1
ATOM 1495 O O . GLY A 1 195 ? -2.981 7.803 2.857 1.00 94.62 195 GLY A O 1
ATOM 1496 N N . GLU A 1 196 ? -3.100 5.572 2.754 1.00 95.69 196 GLU A N 1
ATOM 1497 C CA . GLU A 1 196 ? -4.560 5.538 2.824 1.00 95.69 196 GLU A CA 1
ATOM 1498 C C . GLU A 1 196 ? -5.041 5.731 4.268 1.00 95.69 196 GLU A C 1
ATOM 1500 O O . GLU A 1 196 ? -4.329 5.437 5.229 1.00 95.69 196 GLU A O 1
ATOM 1505 N N . ILE A 1 197 ? -6.253 6.263 4.427 1.00 97.94 197 ILE A N 1
ATOM 1506 C CA . ILE A 1 197 ? -6.881 6.380 5.743 1.00 97.94 197 ILE A CA 1
ATOM 1507 C C . ILE A 1 197 ? -7.652 5.092 5.997 1.00 97.94 197 ILE A C 1
ATOM 1509 O O . ILE A 1 197 ? -8.613 4.804 5.288 1.00 97.94 197 ILE A O 1
ATOM 1513 N N . TRP A 1 198 ? -7.257 4.372 7.038 1.00 98.38 198 TRP A N 1
ATOM 1514 C CA . TRP A 1 198 ? -7.952 3.194 7.529 1.00 98.38 198 TRP A CA 1
ATOM 1515 C C . TRP A 1 198 ? -8.778 3.528 8.763 1.00 98.38 198 TRP A C 1
ATOM 1517 O O . TRP A 1 198 ? -8.465 4.448 9.525 1.00 98.38 198 TRP A O 1
ATOM 1527 N N . THR A 1 199 ? -9.833 2.759 8.991 1.00 98.38 199 THR A N 1
ATOM 1528 C CA . THR A 1 199 ? -10.722 2.934 10.137 1.00 98.38 199 THR A CA 1
ATOM 1529 C C . THR A 1 199 ? -11.004 1.621 10.851 1.00 98.38 199 THR A C 1
ATOM 1531 O O . THR A 1 199 ? -10.985 0.552 10.252 1.00 98.38 199 THR A O 1
ATOM 1534 N N . PHE A 1 200 ? -11.276 1.698 12.150 1.00 97.25 200 PHE A N 1
ATOM 1535 C CA . PHE A 1 200 ? -11.875 0.603 12.905 1.00 97.25 200 PHE A CA 1
ATOM 1536 C C . PHE A 1 200 ? -12.680 1.148 14.086 1.00 97.25 200 PHE A C 1
ATOM 1538 O O . PHE A 1 200 ? -12.467 2.274 14.539 1.00 97.25 200 PHE A O 1
ATOM 1545 N N . THR A 1 201 ? -13.587 0.338 14.620 1.00 95.81 201 THR A N 1
ATOM 1546 C CA . THR A 1 201 ? -14.400 0.660 15.794 1.00 95.81 201 THR A CA 1
ATOM 1547 C C . THR A 1 201 ? -14.098 -0.316 16.921 1.00 95.81 201 THR A C 1
ATOM 1549 O O . THR A 1 201 ? -14.266 -1.531 16.769 1.00 95.81 201 THR A O 1
ATOM 1552 N N . THR A 1 202 ? -13.680 0.215 18.070 1.00 92.31 202 THR A N 1
ATOM 1553 C CA . THR A 1 202 ? -13.485 -0.599 19.270 1.00 92.31 202 THR A CA 1
ATOM 1554 C C . THR A 1 202 ? -14.813 -1.148 19.778 1.00 92.31 202 THR A C 1
ATOM 1556 O O . THR A 1 202 ? -15.856 -0.491 19.712 1.00 92.31 202 THR A O 1
ATOM 1559 N N . GLY A 1 203 ? -14.775 -2.374 20.287 1.00 85.50 203 GLY A N 1
ATOM 1560 C CA . GLY A 1 203 ? -15.921 -3.021 20.903 1.00 85.50 203 GLY A CA 1
ATOM 1561 C C . GLY A 1 203 ? -16.315 -2.383 22.231 1.00 85.50 203 GLY A C 1
ATOM 1562 O O . GLY A 1 203 ? -15.686 -1.449 22.748 1.00 85.50 203 GLY A O 1
ATOM 1563 N N . SER A 1 204 ? -17.379 -2.926 22.807 1.00 68.06 204 SER A N 1
ATOM 1564 C CA . SER A 1 204 ? -17.712 -2.682 24.196 1.00 68.06 204 SER A CA 1
ATOM 1565 C C . SER A 1 204 ? -16.643 -3.277 25.094 1.00 68.06 204 SER A C 1
ATOM 1567 O O . SER A 1 204 ? -16.473 -4.488 25.133 1.00 68.06 204 SER A O 1
ATOM 1569 N N . VAL A 1 205 ? -15.983 -2.445 25.898 1.00 57.34 205 VAL A N 1
ATOM 1570 C CA . VAL A 1 205 ? -15.484 -2.948 27.175 1.00 57.34 205 VAL A CA 1
ATOM 1571 C C . VAL A 1 205 ? -16.740 -3.050 28.014 1.00 57.34 205 VAL A C 1
ATOM 1573 O O . VAL A 1 205 ? -17.217 -2.048 28.553 1.00 57.34 205 VAL A O 1
ATOM 1576 N N . LEU A 1 206 ? -17.365 -4.229 27.996 1.00 48.97 206 LEU A N 1
ATOM 1577 C CA . LEU A 1 206 ? -18.327 -4.543 29.037 1.00 48.97 206 LEU A CA 1
ATOM 1578 C C . LEU A 1 206 ? -17.600 -4.239 30.349 1.00 48.97 206 LEU A C 1
ATOM 1580 O O . LEU A 1 206 ? -16.454 -4.679 30.501 1.00 48.97 206 LEU A O 1
ATOM 1584 N N . PRO A 1 207 ? -18.182 -3.434 31.259 1.00 49.28 207 PRO A N 1
ATOM 1585 C CA . PRO A 1 207 ? -17.632 -3.389 32.600 1.00 49.28 207 PRO A CA 1
ATOM 1586 C C . PRO A 1 207 ? -17.471 -4.849 33.042 1.00 49.28 207 PRO A C 1
ATOM 1588 O O . PRO A 1 207 ? -18.352 -5.656 32.701 1.00 49.28 207 PRO A O 1
ATOM 1591 N N . PRO A 1 208 ? -16.377 -5.203 33.748 1.00 51.94 208 PRO A N 1
ATOM 1592 C CA . PRO A 1 208 ? -16.355 -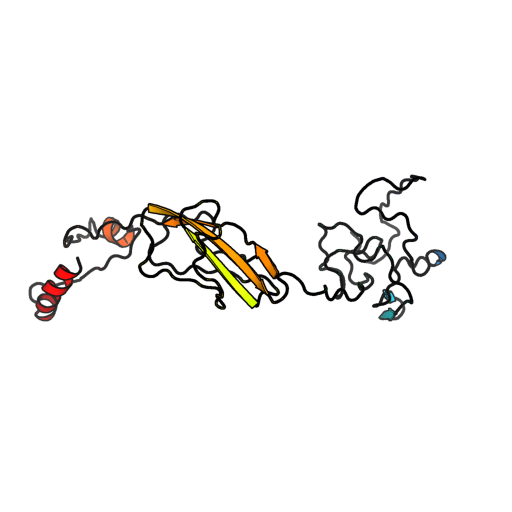6.457 34.479 1.00 51.94 208 PRO A CA 1
ATOM 1593 C C . PRO A 1 208 ? -17.730 -6.606 35.125 1.00 51.94 208 PRO A C 1
ATOM 1595 O O . PRO A 1 208 ? -18.266 -5.594 35.616 1.00 51.94 208 PRO A O 1
ATOM 1598 N N . PRO A 1 209 ? -18.379 -7.776 35.008 1.00 52.03 209 PRO A N 1
ATOM 1599 C CA . PRO A 1 209 ? -19.631 -7.985 35.702 1.00 52.03 209 PRO A CA 1
ATOM 1600 C C . PRO A 1 209 ? -19.463 -7.449 37.115 1.00 52.03 209 PRO A C 1
ATOM 1602 O O . PRO A 1 209 ? -18.462 -7.758 37.745 1.00 52.03 209 PRO A O 1
ATOM 1605 N N . ALA A 1 210 ? -20.342 -6.547 37.553 1.00 51.22 210 ALA A N 1
ATOM 1606 C CA . ALA A 1 210 ? -20.175 -5.915 38.852 1.00 51.22 210 ALA A CA 1
ATOM 1607 C C . ALA A 1 210 ? -20.253 -7.011 39.931 1.00 51.22 210 ALA A C 1
ATOM 1609 O O . ALA A 1 210 ? -21.350 -7.398 40.338 1.00 51.22 210 ALA A O 1
ATOM 1610 N N . GLY A 1 211 ? -19.091 -7.521 40.342 1.00 64.50 211 GLY A N 1
ATOM 1611 C CA . GLY A 1 211 ? -18.932 -8.671 41.222 1.00 64.50 211 GLY A CA 1
ATOM 1612 C C . GLY A 1 211 ? -18.867 -10.039 40.528 1.00 64.50 211 GLY A C 1
ATOM 1613 O O . GLY A 1 211 ? -19.185 -10.223 39.353 1.00 64.50 211 GLY A O 1
ATOM 1614 N N . ILE A 1 212 ? -18.473 -11.031 41.326 1.00 75.00 212 ILE A N 1
ATOM 1615 C CA . ILE A 1 212 ? -18.381 -12.440 40.938 1.00 75.00 212 ILE A CA 1
ATOM 1616 C C . ILE A 1 212 ? -19.761 -12.948 40.486 1.00 75.00 212 ILE A C 1
ATOM 1618 O O . ILE A 1 212 ? -20.731 -12.915 41.248 1.00 75.00 212 ILE A O 1
ATOM 1622 N N . ILE A 1 213 ? -19.845 -13.447 39.249 1.00 80.31 213 ILE A N 1
ATOM 1623 C CA . ILE A 1 213 ? -21.011 -14.190 38.759 1.00 80.31 213 ILE A CA 1
ATOM 1624 C C . ILE A 1 213 ? -20.759 -15.683 38.963 1.00 80.31 213 ILE A C 1
ATOM 1626 O O . ILE A 1 213 ? -19.871 -16.258 38.339 1.00 80.31 213 ILE A O 1
ATOM 1630 N N . GLU A 1 214 ? -21.599 -16.323 39.776 1.00 83.12 214 GLU A N 1
ATOM 1631 C CA . GLU A 1 214 ? -21.641 -17.783 39.891 1.00 83.12 214 GLU A CA 1
ATOM 1632 C C . GLU A 1 214 ? -22.129 -18.415 38.578 1.00 83.12 214 GLU A C 1
ATOM 1634 O O . GLU A 1 214 ? -23.234 -18.136 38.094 1.00 83.12 214 GLU A O 1
ATOM 1639 N N . LEU A 1 215 ? -21.293 -19.271 37.988 1.00 83.81 215 LEU A N 1
ATOM 1640 C CA . LEU A 1 215 ? -21.606 -19.986 36.754 1.00 83.81 215 LEU A CA 1
ATOM 1641 C C . LEU A 1 215 ? -22.380 -21.270 37.067 1.00 83.81 215 LEU A C 1
ATOM 1643 O O . LEU A 1 215 ? -22.064 -22.011 37.992 1.00 83.81 215 LEU A O 1
ATOM 1647 N N . THR A 1 216 ? -23.382 -21.569 36.245 1.00 83.50 216 THR A N 1
ATOM 1648 C CA . THR A 1 216 ? -24.096 -22.852 36.255 1.00 83.50 216 THR A CA 1
ATOM 1649 C C . THR A 1 216 ? -23.959 -23.509 34.888 1.00 83.50 216 THR A C 1
ATOM 1651 O O . THR A 1 216 ? -23.718 -22.816 33.900 1.00 83.50 216 THR A O 1
ATOM 1654 N N . ASP A 1 217 ? -24.206 -24.817 34.791 1.00 85.69 217 ASP A N 1
ATOM 1655 C CA . ASP A 1 217 ? -24.229 -25.523 33.499 1.00 85.69 217 ASP A CA 1
ATOM 1656 C C . ASP A 1 217 ? -25.153 -24.842 32.471 1.00 85.69 217 ASP A C 1
ATOM 1658 O O . ASP A 1 217 ? -24.872 -24.837 31.278 1.00 85.69 217 ASP A O 1
ATOM 1662 N N . ALA A 1 218 ? -26.250 -24.230 32.931 1.00 79.56 218 ALA A N 1
ATOM 1663 C CA . ALA A 1 218 ? -27.210 -23.545 32.068 1.00 79.56 218 ALA A CA 1
ATOM 1664 C C . ALA A 1 218 ? -26.727 -22.175 31.564 1.00 79.56 218 ALA A C 1
ATOM 1666 O O . ALA A 1 218 ? -27.262 -21.669 30.579 1.00 79.56 218 ALA A O 1
ATOM 1667 N N . THR A 1 219 ? -25.764 -21.552 32.247 1.00 77.88 219 THR A N 1
ATOM 1668 C CA . THR A 1 219 ? -25.303 -20.186 31.954 1.00 77.88 219 THR A CA 1
ATOM 1669 C C . THR A 1 219 ? -23.878 -20.133 31.412 1.00 77.88 219 THR A C 1
ATOM 1671 O O . THR A 1 219 ? -23.487 -19.104 30.863 1.00 77.88 219 THR A O 1
ATOM 1674 N N . PHE A 1 220 ? -23.120 -21.227 31.510 1.00 84.38 220 PHE A N 1
ATOM 1675 C CA . PHE A 1 220 ? -21.717 -21.286 31.107 1.00 84.38 220 PHE A CA 1
ATOM 1676 C C . PHE A 1 220 ? -21.511 -20.905 29.636 1.00 84.38 220 PHE A C 1
ATOM 1678 O O . PHE A 1 220 ? -20.730 -20.007 29.342 1.00 84.38 220 PHE A O 1
ATOM 1685 N N . ASP A 1 221 ? -22.248 -21.513 28.706 1.00 82.12 221 ASP A N 1
ATOM 1686 C CA . ASP A 1 221 ? -22.055 -21.263 27.270 1.00 82.12 221 ASP A CA 1
ATOM 1687 C C . ASP A 1 221 ? -22.365 -19.813 26.882 1.00 82.12 221 ASP A C 1
ATOM 1689 O O . ASP A 1 221 ? -21.679 -19.214 26.054 1.00 82.12 221 ASP A O 1
ATOM 1693 N N . GLN A 1 222 ? -23.391 -19.227 27.497 1.00 73.69 222 GLN A N 1
ATOM 1694 C CA . GLN A 1 222 ? -23.785 -17.853 27.213 1.00 73.69 222 GLN A CA 1
ATOM 1695 C C . GLN A 1 222 ? -22.785 -16.845 27.792 1.00 73.69 222 GLN A C 1
ATOM 1697 O O . GLN A 1 222 ? -22.498 -15.843 27.145 1.00 73.69 222 GLN A O 1
ATOM 1702 N N . ILE A 1 223 ? -22.280 -17.092 29.003 1.00 76.19 223 ILE A N 1
ATOM 1703 C CA . ILE A 1 223 ? -21.432 -16.136 29.728 1.00 76.19 223 ILE A CA 1
ATOM 1704 C C . ILE A 1 223 ? -19.955 -16.304 29.371 1.00 76.19 223 ILE A C 1
ATOM 1706 O O . ILE A 1 223 ? -19.240 -15.315 29.321 1.00 76.19 223 ILE A O 1
ATOM 1710 N N . VAL A 1 224 ? -19.495 -17.532 29.123 1.00 82.88 224 VAL A N 1
ATOM 1711 C CA . VAL A 1 224 ? -18.084 -17.850 28.864 1.00 82.88 224 VAL A CA 1
ATOM 1712 C C . VAL A 1 224 ? -17.828 -18.037 27.372 1.00 82.88 224 VAL A C 1
ATOM 1714 O O . VAL A 1 224 ? -16.970 -17.362 26.814 1.00 82.88 224 VAL A O 1
ATOM 1717 N N . LEU A 1 225 ? -18.560 -18.939 26.705 1.00 81.19 225 LEU A N 1
ATOM 1718 C CA . LEU A 1 225 ? -18.254 -19.313 25.313 1.00 81.19 225 LEU A CA 1
ATOM 1719 C C . LEU A 1 225 ? -18.747 -18.296 24.281 1.00 81.19 225 LEU A C 1
ATOM 1721 O O . LEU A 1 225 ? -18.147 -18.167 23.219 1.00 81.19 225 LEU A O 1
ATOM 1725 N N . SER A 1 226 ? -19.839 -17.595 24.583 1.00 76.00 226 SER A N 1
ATOM 1726 C CA . SER A 1 226 ? -20.425 -16.563 23.716 1.00 76.00 226 SER A CA 1
ATOM 1727 C C . SER A 1 226 ? -19.966 -15.154 24.098 1.00 76.00 226 SER A C 1
ATOM 1729 O O . SER A 1 226 ? -20.560 -14.179 23.647 1.00 76.00 226 SER A O 1
ATOM 1731 N N . SER A 1 227 ? -18.961 -15.045 24.971 1.00 73.75 227 SER A N 1
ATOM 1732 C CA . SER A 1 227 ? -18.427 -13.757 25.390 1.00 73.75 227 SER A CA 1
ATOM 1733 C C . SER A 1 227 ? -17.578 -13.152 24.282 1.00 73.75 227 SER A C 1
ATOM 1735 O O . SER A 1 227 ? -16.628 -13.771 23.805 1.00 73.75 227 SER A O 1
ATOM 1737 N N . ASP A 1 228 ? -17.876 -11.902 23.939 1.00 71.50 228 ASP A N 1
ATOM 1738 C CA . ASP A 1 228 ? -17.055 -11.093 23.034 1.00 71.50 228 ASP A CA 1
ATOM 1739 C C . ASP A 1 228 ? -15.769 -10.571 23.718 1.00 71.50 228 ASP A C 1
ATOM 1741 O O . ASP A 1 228 ? -14.988 -9.847 23.105 1.00 71.50 228 ASP A O 1
ATOM 1745 N N . VAL A 1 229 ? -15.545 -10.916 24.995 1.00 64.19 229 VAL A N 1
ATOM 1746 C CA . VAL A 1 229 ? -14.351 -10.564 25.784 1.00 64.19 229 VAL A CA 1
ATOM 1747 C C . VAL A 1 229 ? -13.767 -11.787 26.511 1.00 64.19 229 VAL A C 1
ATOM 1749 O O . VAL A 1 229 ? -14.521 -12.700 26.860 1.00 64.19 229 VAL A O 1
ATOM 1752 N N . PRO A 1 230 ? -12.452 -11.825 26.807 1.00 75.06 230 PRO A N 1
ATOM 1753 C CA . PRO A 1 230 ? -11.866 -12.883 27.627 1.00 75.06 230 PRO A CA 1
ATOM 1754 C C . PRO A 1 230 ? -12.524 -12.978 29.010 1.00 75.06 230 PRO A C 1
ATOM 1756 O O . PRO A 1 230 ? -12.649 -11.979 29.716 1.00 75.06 230 PRO A O 1
ATOM 1759 N N . VAL A 1 231 ? -12.904 -14.193 29.410 1.00 80.12 231 VAL A N 1
ATOM 1760 C CA . VAL A 1 231 ? -13.525 -14.476 30.712 1.00 80.12 231 VAL A CA 1
ATOM 1761 C C . VAL A 1 231 ? -12.558 -15.287 31.569 1.00 80.12 231 VAL A C 1
ATOM 1763 O O . VAL A 1 231 ? -12.136 -16.375 31.173 1.00 80.12 231 VAL A O 1
ATOM 1766 N N . LEU A 1 232 ? -12.205 -14.770 32.749 1.00 82.25 232 LEU A N 1
ATOM 1767 C CA . LEU A 1 232 ? -11.481 -15.534 33.765 1.00 82.25 232 LEU A CA 1
ATOM 1768 C C . LEU A 1 232 ? -12.486 -16.396 34.534 1.00 82.25 232 LEU A C 1
ATOM 1770 O O . LEU A 1 232 ? -13.378 -15.871 35.194 1.00 82.25 232 LEU A O 1
ATOM 1774 N N . VAL A 1 233 ? -12.334 -17.716 34.447 1.00 87.00 233 VAL A N 1
ATOM 1775 C CA . VAL A 1 233 ? -13.151 -18.676 35.198 1.00 87.00 233 VAL A CA 1
ATOM 1776 C C . VAL A 1 233 ? -12.300 -19.270 36.314 1.00 87.00 233 VAL A C 1
ATOM 1778 O O . VAL A 1 233 ? -11.291 -19.919 36.029 1.00 87.00 233 VAL A O 1
ATOM 1781 N N . ASP A 1 234 ? -12.710 -19.063 37.565 1.00 85.38 234 ASP A N 1
ATOM 1782 C CA . ASP A 1 234 ? -12.127 -19.747 38.720 1.00 85.38 234 ASP A CA 1
ATOM 1783 C C . ASP A 1 234 ? -12.946 -20.994 39.078 1.00 85.38 234 ASP A C 1
ATOM 1785 O O . ASP A 1 234 ? -14.173 -20.955 39.180 1.00 85.38 234 ASP A O 1
ATOM 1789 N N . PHE A 1 235 ? -12.255 -22.116 39.268 1.00 86.81 235 PHE A N 1
ATOM 1790 C CA . PHE A 1 235 ? -12.848 -23.366 39.730 1.00 86.81 235 PHE A CA 1
ATOM 1791 C C . PHE A 1 235 ? -12.488 -23.547 41.205 1.00 86.81 235 PHE A C 1
ATOM 1793 O O . PHE A 1 235 ? -11.436 -24.099 41.539 1.00 86.81 235 PHE A O 1
ATOM 1800 N N . TYR A 1 236 ? -13.369 -23.085 42.091 1.00 82.88 236 TYR A N 1
ATOM 1801 C CA . TYR A 1 236 ? -13.126 -23.079 43.531 1.00 82.88 236 TYR A CA 1
ATOM 1802 C C . TYR A 1 236 ? -13.794 -24.253 44.262 1.00 82.88 236 TYR A C 1
ATOM 1804 O O . TYR A 1 236 ? -14.655 -24.963 43.739 1.00 82.88 236 TYR A O 1
ATOM 1812 N N . ALA A 1 237 ? -13.367 -24.474 45.506 1.00 82.38 237 ALA A N 1
ATOM 1813 C CA . ALA A 1 237 ? -14.023 -25.389 46.429 1.00 82.38 237 ALA A CA 1
ATOM 1814 C C . ALA A 1 237 ? -13.905 -24.867 47.868 1.00 82.38 237 ALA A C 1
ATOM 1816 O O . ALA A 1 237 ? -12.792 -24.697 48.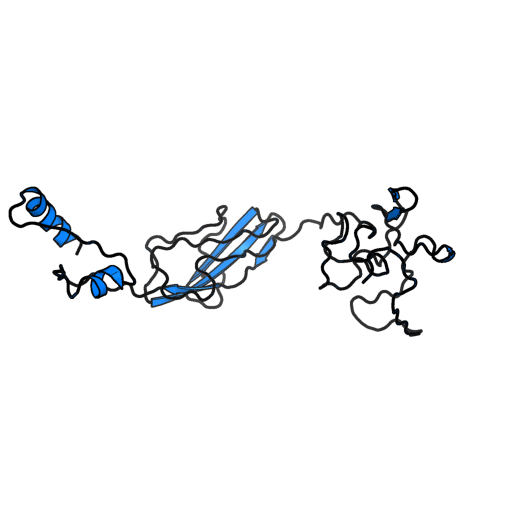368 1.00 82.38 237 ALA A O 1
ATOM 1817 N N . ASP A 1 238 ? -15.032 -24.707 48.569 1.00 80.31 238 ASP A N 1
ATOM 1818 C CA . ASP A 1 238 ? -15.110 -24.124 49.928 1.00 80.31 238 ASP A CA 1
ATOM 1819 C C . ASP A 1 238 ? -14.191 -24.785 50.968 1.00 80.31 238 ASP A C 1
ATOM 1821 O O . ASP A 1 238 ? -13.762 -24.190 51.964 1.00 80.31 238 ASP A O 1
ATOM 1825 N N . TRP A 1 239 ? -13.907 -26.069 50.766 1.00 85.69 239 TRP A N 1
ATOM 1826 C CA . TRP A 1 239 ? -13.091 -26.877 51.665 1.00 85.69 239 TRP A CA 1
ATOM 1827 C C . TRP A 1 239 ? -11.587 -26.771 51.375 1.00 85.69 239 TRP A C 1
ATOM 1829 O O . TRP A 1 239 ? -10.780 -27.241 52.181 1.00 85.69 239 TRP A O 1
ATOM 1839 N N . CYS A 1 240 ? -11.187 -26.159 50.258 1.00 90.81 240 CYS A N 1
ATOM 1840 C CA . CYS A 1 240 ? -9.799 -26.064 49.825 1.00 90.81 240 CYS A CA 1
ATOM 1841 C C . CYS A 1 240 ? -9.089 -24.859 50.477 1.00 90.81 240 CYS A C 1
ATOM 1843 O O . CYS A 1 240 ? -9.488 -23.712 50.270 1.00 90.81 240 CYS A O 1
ATOM 1845 N N . PRO A 1 241 ? -7.998 -25.065 51.244 1.00 84.25 241 PRO A N 1
ATOM 1846 C CA . PRO A 1 241 ? -7.247 -23.964 51.850 1.00 84.25 241 PRO A CA 1
ATOM 1847 C C . PRO A 1 241 ? -6.634 -22.995 50.836 1.00 84.25 241 PRO A C 1
ATOM 1849 O O . PRO A 1 241 ? -6.535 -21.813 51.135 1.00 84.25 241 PRO A O 1
ATOM 1852 N N . TYR A 1 242 ? -6.227 -23.489 49.663 1.00 86.00 242 TYR A N 1
ATOM 1853 C CA . TYR A 1 242 ? -5.645 -22.659 48.609 1.00 86.00 242 TYR A CA 1
ATOM 1854 C C . TYR A 1 242 ? -6.696 -21.763 47.946 1.00 86.00 242 TYR A C 1
ATOM 1856 O O . TYR A 1 242 ? -6.431 -20.580 47.772 1.00 86.00 242 TYR A O 1
ATOM 1864 N N . SER A 1 243 ? -7.895 -22.289 47.667 1.00 86.25 243 SER A N 1
ATOM 1865 C CA . SER A 1 243 ? -9.010 -21.493 47.130 1.00 86.25 243 SER A CA 1
ATOM 1866 C C . SER A 1 243 ? -9.347 -20.338 48.070 1.00 86.25 243 SER A C 1
ATOM 1868 O O . SER A 1 243 ? -9.246 -19.191 47.671 1.00 86.25 243 SER A O 1
ATOM 1870 N N . ARG A 1 244 ? -9.501 -20.611 49.374 1.00 85.38 244 ARG A N 1
ATOM 1871 C CA . ARG A 1 244 ? -9.737 -19.559 50.384 1.00 85.38 244 ARG A CA 1
ATOM 1872 C C . ARG A 1 244 ? -8.634 -18.501 50.494 1.00 85.38 244 ARG A C 1
ATOM 1874 O O . ARG A 1 244 ? -8.877 -17.421 51.022 1.00 85.38 244 ARG A O 1
ATOM 1881 N N . MET A 1 245 ? -7.405 -18.818 50.080 1.00 86.75 245 MET A N 1
ATOM 1882 C CA . MET A 1 245 ? -6.321 -17.832 50.008 1.00 86.75 245 MET A CA 1
ATOM 1883 C C . MET A 1 245 ? -6.399 -16.973 48.741 1.00 86.75 245 MET A C 1
ATOM 1885 O O . MET A 1 245 ? -5.909 -15.847 48.765 1.00 86.75 245 MET A O 1
ATOM 1889 N N . MET A 1 246 ? -6.978 -17.501 47.662 1.00 86.06 246 MET A N 1
ATOM 1890 C CA . MET A 1 246 ? -7.159 -16.802 46.392 1.00 86.06 246 MET A CA 1
ATOM 1891 C C . MET A 1 246 ? -8.456 -15.993 46.338 1.00 86.06 246 MET A C 1
ATOM 1893 O O . MET A 1 246 ? -8.441 -14.947 45.701 1.00 86.06 246 MET A O 1
ATOM 1897 N N . ASP A 1 247 ? -9.511 -16.391 47.057 1.00 82.88 247 ASP A N 1
ATOM 1898 C CA . ASP A 1 247 ? -10.801 -15.680 47.128 1.00 82.88 247 ASP A CA 1
ATOM 1899 C C . ASP A 1 247 ? -10.664 -14.144 47.246 1.00 82.88 247 ASP A C 1
ATOM 1901 O O . ASP A 1 247 ? -11.194 -13.443 46.386 1.00 82.88 247 ASP A O 1
ATOM 1905 N N . PRO A 1 248 ? -9.904 -13.571 48.210 1.00 81.44 248 PRO A N 1
ATOM 1906 C CA . PRO A 1 248 ? -9.786 -12.113 48.325 1.00 81.44 248 PRO A CA 1
ATOM 1907 C C . PRO A 1 248 ? -9.032 -11.458 47.158 1.00 81.44 248 PRO A C 1
ATOM 1909 O O . PRO A 1 248 ? -9.221 -10.275 46.904 1.00 81.44 248 PRO A O 1
ATOM 1912 N N . ILE A 1 249 ? -8.173 -12.202 46.455 1.00 83.88 249 ILE A N 1
ATOM 1913 C CA . ILE A 1 249 ? -7.462 -11.713 45.265 1.00 83.88 249 ILE A CA 1
ATOM 1914 C C . ILE A 1 249 ? -8.412 -11.718 44.064 1.00 83.88 249 ILE A C 1
ATOM 1916 O O . ILE A 1 249 ? -8.401 -10.773 43.283 1.00 83.88 249 ILE A O 1
ATOM 1920 N N . ILE A 1 250 ? -9.243 -12.757 43.932 1.00 81.19 250 ILE A N 1
ATOM 1921 C CA . ILE A 1 250 ? -10.274 -12.852 42.892 1.00 81.19 250 ILE A CA 1
ATOM 1922 C C . ILE A 1 250 ? -11.337 -11.759 43.080 1.00 81.19 250 ILE A C 1
ATOM 1924 O O . ILE A 1 250 ? -11.726 -11.125 42.105 1.00 81.19 250 ILE A O 1
ATOM 1928 N N . GLU A 1 251 ? -11.748 -11.473 44.319 1.00 76.19 251 GLU A N 1
ATOM 1929 C CA . GLU A 1 251 ? -12.656 -10.358 44.632 1.00 76.19 251 GLU A CA 1
ATOM 1930 C C . GLU A 1 251 ? -12.049 -8.974 44.341 1.00 76.19 251 GLU A C 1
ATOM 1932 O O . GLU A 1 251 ? -12.789 -8.049 44.025 1.00 76.19 251 GLU A O 1
ATOM 1937 N N . GLU A 1 252 ? -10.725 -8.804 44.441 1.00 76.06 252 GLU A N 1
ATOM 1938 C CA . GLU A 1 252 ? -10.055 -7.525 44.150 1.00 76.06 252 GLU A CA 1
ATOM 1939 C C . GLU A 1 252 ? -9.987 -7.221 42.642 1.00 76.06 252 GLU A C 1
ATOM 1941 O O . GLU A 1 252 ? -9.944 -6.055 42.247 1.00 76.06 252 GLU A O 1
ATOM 1946 N N . ILE A 1 253 ? -9.968 -8.260 41.800 1.00 73.38 253 ILE A N 1
ATOM 1947 C CA . ILE A 1 253 ? -9.850 -8.129 40.338 1.00 73.38 253 ILE A CA 1
ATOM 1948 C C . ILE A 1 253 ? -11.191 -8.206 39.589 1.00 73.38 253 ILE A C 1
ATOM 1950 O O . ILE A 1 253 ? -11.198 -7.964 38.379 1.00 73.38 253 ILE A O 1
ATOM 1954 N N . ALA A 1 254 ? -12.283 -8.567 40.272 1.00 67.62 254 ALA A N 1
ATOM 1955 C CA . ALA A 1 254 ? -13.642 -8.676 39.726 1.00 67.62 254 ALA A CA 1
ATOM 1956 C C . ALA A 1 254 ? -14.412 -7.348 39.823 1.00 67.62 254 ALA A C 1
ATOM 1958 O O . ALA A 1 254 ? -15.075 -6.986 38.825 1.00 67.62 254 ALA A O 1
#

Sequence (254 aa):
NNTDGDLFQCQARYSCIERGGEGEGNIDGDPLFVDTDSGNYHLRSERGRYWPAHDVWVLDKVTSPCVDGGDPNADYSGEPVPNGGRINMGAYGGTPEASLSPWQIPLPLLPDQASNPNPADGAVGVETNIILSWTAGLNTIWHEVYFGTNPTPGAAELVSEQQTDTTFQFIPGLTPHTTFYWRVDEINYIGKTTGEIWTFTTGSVLPPPAGIIELTDATFDQIVLSSDVPVLVDFYADWCPYSRMMDPIIEEIA

InterPro domains:
  IPR013687 Disaggregatase-related [PF08480] (23-70)
  IPR013766 Thioredoxin domain [PF00085] (212-254)
  IPR013783 Immunoglobulin-like fold [G3DSA:2.60.40.10] (107-205)
  IPR036116 Fibronectin type III superfamily [SSF49265] (128-230)
  IPR036249 Thioredoxin-like superfamily [SSF52833] (206-254)

Secondary structure (DSSP, 8-state):
--SS--GGG--------SSPPPSTT---S---EEETTTTEEEEP-SS-EEETTTTEEE--SS--TTTT-S-TTS--TTSPSS-TTSPPSSTTTTSTTPPPPP---PSSPPPPPPEEEESPTTEEEE-SS-EEEEEPPTT-SEEEEEEES-SS--GGGEEEEEE-SSEEE-SS-PPTT-EEEEEEEEE-SS-EE--PPEEEEE-------SSPPPP-TTTHIIIIIT-SS--------TT-HHHHHHHHHHHHH-

Organism: NCBI:txid412755

pLDDT: mean 82.82, std 15.43, range [40.91, 98.5]

Foldseek 3Di:
DPPDLDPPPDDDDDDPDVDFDDDPLTDPDDQQFPDVPVPRRAFAAQVFAADVVVRDTDGDPDGGPQQLSDDLPDDQPQDDPVRVSHFGDDDCTSHPRHTHDDPPPPPPDAFDAWADWPVFFAAEQAAQWDKIFTHTTPPFQFKFKFKDQDQDTDPVRGPDDGHRHRIDTDPPTHDAQGKMKMWIWGDDPVGIDTHDIGIYTHHDPPPDPPFDDDDDPVCCCVPDVVDSDHDDDDDDDPPDPVRVVCVVVVRVVD

Radius of gyration: 30.94 Å; chains: 1; bounding box: 50×44×96 Å